Protein AF-A0A2N2MWB4-F1 (afdb_monomer_lite)

Secondary structure (DSSP, 8-state):
---TTEEEEEEEEEEPGGGB-TTSPSEESSTTSSEEEEEETTEEEEEEEGGG--TTS-HHHHHHHHHHHHHHTTSB-----TTHHHHHHHTHHHHEEEEEEEEEEEEE-GGGEEE-THHHHSSS-TTT-SEEEETTEEEEGGGTT-TTS-EEEEEEHHHHHHHHTSS-HHHHHT-S--EEEEEEEEGGG-TT-SGGGG-S-HHHHHHHHHHHHHHHIIIIITTTEEE---TT-HHHHHHHHHHHHH-TTHHHHHHHHHHHHHHHHHHHHHHHHHHHHHHHHHHHTSPP---

Structure (mmCIF, N/CA/C/O backbone):
data_AF-A0A2N2MWB4-F1
#
_entry.id   AF-A0A2N2MWB4-F1
#
loop_
_atom_site.group_PDB
_atom_site.id
_atom_site.type_symbol
_atom_site.label_atom_id
_atom_site.label_alt_id
_atom_site.label_comp_id
_atom_site.label_asym_id
_atom_site.label_entity_id
_atom_site.label_seq_id
_atom_site.pdbx_PDB_ins_code
_atom_site.Cartn_x
_atom_site.Cartn_y
_atom_site.Cartn_z
_atom_site.occupancy
_atom_site.B_iso_or_equiv
_atom_site.auth_seq_id
_atom_site.auth_comp_id
_atom_site.auth_asym_id
_atom_site.auth_atom_id
_atom_site.pdbx_PDB_model_num
ATOM 1 N N . MET A 1 1 ? -8.998 -17.003 -1.127 1.00 35.84 1 MET A N 1
ATOM 2 C CA . MET A 1 1 ? -10.198 -16.190 -1.413 1.00 35.84 1 MET A CA 1
ATOM 3 C C . MET A 1 1 ? -9.863 -14.784 -0.939 1.00 35.84 1 MET A C 1
ATOM 5 O O . MET A 1 1 ? -9.749 -14.590 0.261 1.00 35.84 1 MET A O 1
ATOM 9 N N . ILE A 1 2 ? -9.535 -13.867 -1.850 1.00 44.59 2 ILE A N 1
ATOM 10 C CA . ILE A 1 2 ? -9.167 -12.492 -1.484 1.00 44.59 2 ILE A CA 1
ATOM 11 C C . ILE A 1 2 ? -10.456 -11.733 -1.186 1.00 44.59 2 ILE A C 1
ATOM 13 O O . ILE A 1 2 ? -11.339 -11.641 -2.039 1.00 44.5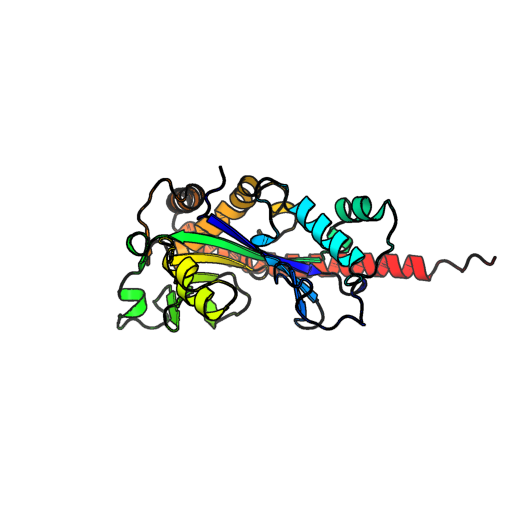9 2 ILE A O 1
ATOM 17 N N . SER A 1 3 ? -10.575 -11.244 0.043 1.00 54.19 3 SER A N 1
ATOM 18 C CA . SER A 1 3 ? -11.668 -10.373 0.462 1.00 54.19 3 SER A CA 1
ATOM 19 C C . SER A 1 3 ? -11.592 -9.064 -0.332 1.00 54.19 3 SER A C 1
ATOM 21 O O . SER A 1 3 ? -10.539 -8.440 -0.400 1.00 54.19 3 SER A O 1
ATOM 23 N N . LYS A 1 4 ? -12.710 -8.617 -0.923 1.00 73.88 4 LYS A N 1
ATOM 24 C CA . LYS A 1 4 ? -12.822 -7.307 -1.607 1.00 73.88 4 LYS A CA 1
ATOM 25 C C . LYS A 1 4 ? -12.607 -6.121 -0.644 1.00 73.88 4 LYS A C 1
ATOM 27 O O . LYS A 1 4 ? -12.605 -4.971 -1.075 1.00 73.88 4 LYS A O 1
ATOM 32 N N . TYR A 1 5 ? -12.465 -6.407 0.647 1.00 88.94 5 TYR A N 1
ATOM 33 C CA . TYR A 1 5 ? -12.519 -5.453 1.743 1.00 88.94 5 TYR A CA 1
ATOM 34 C C . TYR A 1 5 ? -11.183 -5.316 2.480 1.00 88.94 5 TYR A C 1
ATOM 36 O O . TYR A 1 5 ? -11.085 -4.539 3.422 1.00 88.94 5 TYR A O 1
ATOM 44 N N . GLU A 1 6 ? -10.140 -6.040 2.078 1.00 92.62 6 GLU A N 1
ATOM 45 C CA . GLU A 1 6 ? -8.786 -5.845 2.598 1.00 92.62 6 GLU A CA 1
ATOM 46 C C . GLU A 1 6 ? -7.732 -6.134 1.529 1.00 92.62 6 GLU A C 1
ATOM 48 O O . GLU A 1 6 ? -7.926 -6.976 0.653 1.00 92.62 6 GLU A O 1
ATOM 53 N N . GLY A 1 7 ? -6.612 -5.413 1.569 1.00 94.69 7 GLY A N 1
ATOM 54 C CA . GLY A 1 7 ? -5.604 -5.536 0.520 1.00 94.69 7 GLY A CA 1
ATOM 55 C C . GLY A 1 7 ? -4.457 -4.543 0.623 1.00 94.69 7 GLY A C 1
ATOM 56 O O . GLY A 1 7 ? -4.248 -3.909 1.660 1.00 94.69 7 GLY A O 1
ATOM 57 N N . ILE A 1 8 ? -3.722 -4.410 -0.481 1.00 95.38 8 ILE A N 1
ATOM 58 C CA . ILE A 1 8 ? -2.713 -3.369 -0.696 1.00 95.38 8 ILE A CA 1
ATOM 59 C C . ILE A 1 8 ? -3.309 -2.310 -1.630 1.00 95.38 8 ILE A C 1
ATOM 61 O O . ILE A 1 8 ? -3.634 -2.606 -2.778 1.00 95.38 8 ILE A O 1
ATOM 65 N N . ASP A 1 9 ? -3.466 -1.082 -1.136 1.00 93.44 9 ASP A N 1
ATOM 66 C CA . ASP A 1 9 ? -4.010 0.045 -1.908 1.00 93.44 9 ASP A CA 1
ATOM 67 C C . ASP A 1 9 ? -2.960 0.609 -2.868 1.00 93.44 9 ASP A C 1
ATOM 69 O O . ASP A 1 9 ? -3.280 1.051 -3.973 1.00 93.44 9 ASP A O 1
ATOM 73 N N . LYS A 1 10 ? -1.693 0.595 -2.433 1.00 94.88 10 LYS A N 1
ATOM 74 C CA . LYS A 1 10 ? -0.583 1.191 -3.169 1.00 94.88 10 LYS A CA 1
ATOM 75 C C . LYS A 1 10 ? 0.769 0.620 -2.767 1.00 94.88 10 LYS A C 1
ATOM 77 O O . LYS A 1 10 ? 1.054 0.454 -1.579 1.00 94.88 10 LYS A O 1
ATOM 82 N N . ILE A 1 11 ? 1.629 0.443 -3.763 1.00 96.12 11 ILE A N 1
ATOM 83 C CA . ILE A 1 11 ? 3.065 0.202 -3.619 1.00 96.12 11 ILE A CA 1
ATOM 84 C C . ILE A 1 11 ? 3.794 1.377 -4.276 1.00 96.12 11 ILE A C 1
ATOM 86 O O . ILE A 1 11 ? 3.574 1.658 -5.450 1.00 96.12 11 ILE A O 1
ATOM 90 N N . SER A 1 12 ? 4.639 2.082 -3.527 1.00 95.12 12 SER A N 1
ATOM 91 C CA . SER A 1 12 ? 5.471 3.174 -4.039 1.00 95.12 12 SER A CA 1
ATOM 92 C C . SER A 1 12 ? 6.932 2.756 -4.033 1.00 95.12 12 SER A C 1
ATOM 94 O O . SER A 1 12 ? 7.487 2.434 -2.977 1.00 95.12 12 SER A O 1
ATOM 96 N N . ILE A 1 13 ? 7.565 2.800 -5.198 1.00 94.62 13 ILE A N 1
ATOM 97 C CA . ILE A 1 13 ? 8.971 2.445 -5.397 1.00 94.62 13 ILE A CA 1
ATOM 98 C C . ILE A 1 13 ? 9.776 3.665 -5.838 1.00 94.62 13 ILE A C 1
ATOM 100 O O . ILE A 1 13 ? 9.301 4.493 -6.615 1.00 94.62 13 ILE A O 1
ATOM 104 N N . ALA A 1 14 ? 11.000 3.788 -5.333 1.00 92.44 14 ALA A N 1
ATOM 105 C CA . ALA A 1 14 ? 11.975 4.746 -5.836 1.00 92.44 14 ALA A CA 1
ATOM 106 C C . ALA A 1 14 ? 12.716 4.131 -7.023 1.00 92.44 14 ALA A C 1
ATOM 108 O O . ALA A 1 14 ? 13.244 3.025 -6.912 1.00 92.44 14 ALA A O 1
ATOM 109 N N . ILE A 1 15 ? 12.753 4.844 -8.145 1.00 93.06 15 ILE A N 1
ATOM 110 C CA . ILE A 1 15 ? 13.376 4.358 -9.377 1.00 93.06 15 ILE A CA 1
ATOM 111 C C . ILE A 1 15 ? 14.730 5.020 -9.574 1.00 93.06 15 ILE A C 1
ATOM 113 O O . ILE A 1 15 ? 14.919 6.190 -9.234 1.00 93.06 15 ILE A O 1
ATOM 117 N N . ASN A 1 16 ? 15.673 4.265 -10.130 1.00 91.62 16 ASN A N 1
ATOM 118 C CA . ASN A 1 16 ? 16.987 4.770 -10.473 1.00 91.62 16 ASN A CA 1
ATOM 119 C C . ASN A 1 16 ? 16.871 5.852 -11.572 1.00 91.62 16 ASN A C 1
ATOM 121 O O . ASN A 1 16 ? 16.430 5.554 -12.689 1.00 91.62 16 ASN A O 1
ATOM 125 N N . PRO A 1 17 ? 17.256 7.112 -11.284 1.00 89.50 17 PRO A N 1
ATOM 126 C CA . PRO A 1 17 ? 17.076 8.224 -12.212 1.00 89.50 17 PRO A CA 1
ATOM 127 C C . PRO A 1 17 ? 17.906 8.092 -13.493 1.00 89.50 17 PRO A C 1
ATOM 129 O O . PRO A 1 17 ? 17.554 8.723 -14.485 1.00 89.50 17 PRO A O 1
ATOM 132 N N . MET A 1 18 ? 18.964 7.269 -13.512 1.00 89.88 18 MET A N 1
ATOM 133 C CA . MET A 1 18 ? 19.798 7.068 -14.706 1.00 89.88 18 MET A CA 1
ATOM 134 C C . MET A 1 18 ? 19.019 6.484 -15.883 1.00 89.88 18 MET A C 1
ATOM 136 O O . MET A 1 18 ? 19.315 6.789 -17.035 1.00 89.88 18 MET A O 1
ATOM 140 N N . PHE A 1 19 ? 18.009 5.663 -15.595 1.00 90.56 19 PHE A N 1
ATOM 141 C CA . PHE A 1 19 ? 17.158 5.084 -16.625 1.00 90.56 19 PHE A CA 1
ATOM 142 C C . PHE A 1 19 ? 15.989 5.993 -16.977 1.00 90.56 19 PHE A C 1
ATOM 144 O O . PHE A 1 19 ? 15.194 5.629 -17.826 1.00 90.56 19 PHE A O 1
ATOM 151 N N . LEU A 1 20 ? 15.808 7.154 -16.353 1.00 89.25 20 LEU A N 1
ATOM 152 C CA . LEU A 1 20 ? 14.637 7.972 -16.633 1.00 89.25 20 LEU A CA 1
ATOM 153 C C . LEU A 1 20 ? 14.795 8.721 -17.958 1.00 89.25 20 LEU A C 1
ATOM 155 O O . LEU A 1 20 ? 15.818 9.350 -18.214 1.00 89.25 20 LEU A O 1
ATOM 159 N N . ASN A 1 21 ? 13.756 8.708 -18.791 1.00 86.44 21 ASN A N 1
ATOM 160 C CA . ASN A 1 21 ? 13.749 9.512 -20.005 1.00 86.44 21 ASN A CA 1
ATOM 161 C C . ASN A 1 21 ? 13.604 11.012 -19.668 1.00 86.44 21 ASN A C 1
ATOM 163 O O . ASN A 1 21 ? 12.535 11.414 -19.198 1.00 86.44 21 ASN A O 1
ATOM 167 N N . PRO A 1 22 ? 14.609 11.866 -19.954 1.00 78.31 22 PRO A N 1
ATOM 168 C CA . PRO A 1 22 ? 14.568 13.287 -19.595 1.00 78.31 22 PRO A CA 1
ATOM 169 C C . PRO A 1 22 ? 13.519 14.077 -20.390 1.00 78.31 22 PRO A C 1
ATOM 171 O O . PRO A 1 22 ? 13.123 15.166 -19.984 1.00 78.31 22 PRO A O 1
ATOM 174 N N . PHE A 1 23 ? 13.040 13.529 -21.510 1.00 76.00 23 PHE A N 1
ATOM 175 C CA . PHE A 1 23 ? 12.032 14.156 -22.363 1.00 76.00 23 PHE A CA 1
ATOM 176 C C . PHE A 1 23 ? 10.592 13.798 -21.964 1.00 76.00 23 PHE A C 1
ATOM 178 O O . PHE A 1 23 ? 9.643 14.251 -22.605 1.00 76.00 23 PHE A O 1
ATOM 185 N N . ARG A 1 24 ? 10.395 12.983 -20.919 1.00 69.19 24 ARG A N 1
ATOM 186 C CA . ARG A 1 24 ? 9.066 12.650 -20.389 1.00 69.19 24 ARG A CA 1
ATOM 187 C C . ARG A 1 24 ? 8.691 13.620 -19.259 1.00 69.19 24 ARG A C 1
ATOM 189 O O . ARG A 1 24 ? 9.370 13.631 -18.233 1.00 69.19 24 ARG A O 1
ATOM 196 N N . PRO A 1 25 ? 7.602 14.402 -19.387 1.00 57.44 25 PRO A N 1
ATOM 197 C CA . PRO A 1 25 ? 7.146 15.256 -18.297 1.00 57.44 25 PRO A CA 1
ATOM 198 C C . PRO A 1 25 ? 6.611 14.423 -17.124 1.00 57.44 25 PRO A C 1
ATOM 200 O O . PRO A 1 25 ? 6.055 13.337 -17.309 1.00 57.44 25 PRO A O 1
ATOM 203 N N . ALA A 1 26 ? 6.746 14.967 -15.913 1.00 60.34 26 ALA A N 1
ATOM 204 C CA . ALA A 1 26 ? 6.102 14.446 -14.713 1.00 60.34 26 ALA A CA 1
ATOM 205 C C . ALA A 1 26 ? 4.581 14.340 -14.890 1.00 60.34 26 ALA A C 1
ATOM 207 O O . ALA A 1 26 ? 3.957 15.262 -15.418 1.00 60.34 26 ALA A O 1
ATOM 208 N N . GLY A 1 27 ? 3.974 13.242 -14.426 1.00 63.91 27 GLY A N 1
ATOM 209 C CA . GLY A 1 27 ? 2.524 13.076 -14.477 1.00 63.91 27 GLY A CA 1
ATOM 210 C C . GLY A 1 27 ? 2.038 11.633 -14.583 1.00 63.91 27 GLY A C 1
ATOM 211 O O . GLY A 1 27 ? 2.760 10.669 -14.326 1.00 63.91 27 GLY A O 1
ATOM 212 N N . LEU A 1 28 ? 0.761 11.505 -14.949 1.00 60.62 28 LEU A N 1
ATOM 213 C CA . LEU A 1 28 ? 0.092 10.226 -15.180 1.00 60.62 28 LEU A CA 1
ATOM 214 C C . LEU A 1 28 ? 0.806 9.469 -16.304 1.00 60.62 28 LEU A C 1
ATOM 216 O O . LEU A 1 28 ? 0.883 9.959 -17.432 1.00 60.62 28 LEU A O 1
ATOM 220 N N . ILE A 1 29 ? 1.336 8.287 -15.989 1.00 70.50 29 ILE A N 1
ATOM 221 C CA . ILE A 1 29 ? 2.018 7.450 -16.980 1.00 70.50 29 ILE A CA 1
ATOM 222 C C . ILE A 1 29 ? 0.986 6.661 -17.783 1.00 70.50 29 ILE A C 1
ATOM 224 O O . ILE A 1 29 ? 1.136 6.500 -18.997 1.00 70.50 29 ILE A O 1
ATOM 228 N N . ASP A 1 30 ? -0.064 6.191 -17.105 1.00 72.81 30 ASP A N 1
ATOM 229 C CA . ASP A 1 30 ? -1.190 5.494 -17.702 1.00 72.81 30 ASP A CA 1
ATOM 230 C C . ASP A 1 30 ? -2.473 6.356 -17.692 1.00 72.81 30 ASP A C 1
ATOM 232 O O . ASP A 1 30 ? -2.736 7.116 -16.756 1.00 72.81 30 ASP A O 1
ATOM 236 N N . PRO A 1 31 ? -3.328 6.235 -18.723 1.00 65.00 31 PRO A N 1
ATOM 237 C CA . PRO A 1 31 ? -4.598 6.961 -18.776 1.00 65.00 31 PRO A CA 1
ATOM 238 C C . PRO A 1 31 ? -5.581 6.502 -17.687 1.00 65.00 31 PRO A C 1
ATOM 240 O O . PRO A 1 31 ? -6.497 7.241 -17.330 1.00 65.00 31 PRO A O 1
ATOM 243 N N . THR A 1 32 ? -5.384 5.298 -17.139 1.00 71.69 32 THR A N 1
ATOM 244 C CA . THR A 1 32 ? -6.214 4.729 -16.072 1.00 71.69 32 THR A CA 1
ATOM 245 C C . THR A 1 32 ? -5.802 5.155 -14.662 1.00 71.69 32 THR A C 1
ATOM 247 O O . THR A 1 32 ? -6.506 4.811 -13.715 1.00 71.69 32 THR A O 1
ATOM 250 N N . LYS A 1 33 ? -4.730 5.951 -14.513 1.00 76.00 33 LYS A N 1
ATOM 251 C CA . LYS A 1 33 ? -4.181 6.431 -13.232 1.00 76.00 33 LYS A CA 1
ATOM 252 C C . LYS A 1 33 ? -3.786 5.316 -12.256 1.00 76.00 33 LYS A C 1
ATOM 254 O O . LYS A 1 33 ? -3.742 5.553 -11.052 1.00 76.00 33 LYS A O 1
ATOM 259 N N . LYS A 1 34 ? -3.519 4.110 -12.754 1.00 86.56 34 LYS A N 1
ATOM 260 C CA . LYS A 1 34 ? -3.098 2.966 -11.942 1.00 86.56 34 LYS A CA 1
ATOM 261 C C . LYS A 1 34 ? -1.597 2.973 -11.684 1.00 86.56 34 LYS A C 1
ATOM 263 O O . LYS A 1 34 ? -1.156 2.375 -10.708 1.00 86.56 34 LYS A O 1
ATOM 268 N N . ILE A 1 35 ? -0.825 3.645 -12.540 1.00 89.88 35 ILE A N 1
ATOM 269 C CA . ILE A 1 35 ? 0.622 3.796 -12.400 1.00 89.88 35 ILE A CA 1
ATOM 270 C C . ILE A 1 35 ? 0.972 5.269 -12.598 1.00 89.88 35 ILE A C 1
ATOM 272 O O . ILE A 1 35 ? 0.793 5.843 -13.677 1.00 89.88 35 ILE A O 1
ATOM 276 N N . THR A 1 36 ? 1.482 5.903 -11.546 1.00 89.38 36 THR A N 1
ATOM 277 C CA . THR A 1 36 ? 1.747 7.346 -11.545 1.00 89.38 36 THR A CA 1
ATOM 278 C C . THR A 1 36 ? 3.205 7.647 -11.225 1.00 89.38 36 THR A C 1
ATOM 280 O O . THR A 1 36 ? 3.784 7.051 -10.321 1.00 89.38 36 THR A O 1
ATOM 283 N N . LEU A 1 37 ? 3.812 8.559 -11.994 1.00 88.56 37 LEU A N 1
ATOM 284 C CA . LEU A 1 37 ? 5.190 9.005 -11.798 1.00 88.56 37 LEU A CA 1
ATOM 285 C C . LEU A 1 37 ? 5.187 10.321 -11.036 1.00 88.56 37 LEU A C 1
ATOM 287 O O . LEU A 1 37 ? 4.582 11.304 -11.469 1.00 88.56 37 LEU A O 1
ATOM 291 N N . HIS A 1 38 ? 5.935 10.355 -9.943 1.00 86.44 38 HIS A N 1
ATOM 292 C CA . HIS A 1 38 ? 6.118 11.541 -9.123 1.00 86.44 38 HIS A CA 1
ATOM 293 C C . HIS A 1 38 ? 7.591 11.911 -9.047 1.00 86.44 38 HIS A C 1
ATOM 295 O O . HIS A 1 38 ? 8.460 11.049 -8.933 1.00 86.44 38 HIS A O 1
ATOM 301 N N . PHE A 1 39 ? 7.859 13.211 -9.038 1.00 78.12 39 PHE A N 1
ATOM 302 C CA . PHE A 1 39 ? 9.196 13.759 -8.856 1.00 78.12 39 PHE A CA 1
ATOM 303 C C . PHE A 1 39 ? 9.236 14.483 -7.513 1.00 78.12 39 PHE A C 1
ATOM 305 O O . PHE A 1 39 ? 8.637 15.546 -7.349 1.00 78.12 39 PHE A O 1
ATOM 312 N N . PHE A 1 40 ? 9.913 13.887 -6.531 1.00 66.56 40 PHE A N 1
ATOM 313 C CA . PHE A 1 40 ? 10.137 14.492 -5.219 1.00 66.56 40 PHE A CA 1
ATOM 314 C C . PHE A 1 40 ? 11.635 14.738 -5.033 1.00 66.56 40 PHE A C 1
ATOM 316 O O . PHE A 1 40 ? 12.358 13.899 -4.502 1.00 66.56 40 PHE A O 1
ATOM 323 N N . GLY A 1 41 ? 12.108 15.900 -5.483 1.00 71.38 41 GLY A N 1
ATOM 324 C CA . GLY A 1 41 ? 13.542 16.172 -5.565 1.00 71.38 41 GLY A CA 1
ATOM 325 C C . GLY A 1 41 ? 14.178 15.411 -6.730 1.00 71.38 41 GLY A C 1
ATOM 326 O O . GLY A 1 41 ? 13.635 15.411 -7.830 1.00 71.38 41 GLY A O 1
ATOM 327 N N . TRP A 1 42 ? 15.328 14.783 -6.488 1.00 72.75 42 TRP A N 1
ATOM 328 C CA . TRP A 1 42 ? 16.160 14.139 -7.514 1.00 72.75 42 TRP A CA 1
ATOM 329 C C . TRP A 1 42 ? 15.854 12.651 -7.731 1.00 72.75 42 TRP A C 1
ATOM 331 O O . TRP A 1 42 ? 16.273 12.089 -8.738 1.00 72.75 42 TRP A O 1
ATOM 341 N N . ILE A 1 43 ? 15.109 12.016 -6.820 1.00 84.06 43 ILE A N 1
ATOM 342 C CA . ILE A 1 43 ? 14.751 10.598 -6.923 1.00 84.06 43 ILE A CA 1
ATOM 343 C C . ILE A 1 43 ? 13.299 10.488 -7.419 1.00 84.06 43 ILE A C 1
ATOM 345 O O . ILE A 1 43 ? 12.379 10.883 -6.690 1.00 84.06 43 ILE A O 1
ATOM 349 N N . PRO A 1 44 ? 13.066 9.979 -8.643 1.00 89.62 44 PRO A N 1
ATOM 350 C CA . PRO A 1 44 ? 11.724 9.735 -9.151 1.00 89.62 44 PRO A CA 1
ATOM 351 C C . PRO A 1 44 ? 11.090 8.547 -8.424 1.00 89.62 44 PRO A C 1
ATOM 353 O O . PRO A 1 44 ? 11.761 7.584 -8.048 1.00 89.62 44 PRO A O 1
ATOM 356 N N . THR A 1 45 ? 9.777 8.602 -8.230 1.00 91.62 45 THR A N 1
ATOM 357 C CA . THR A 1 45 ? 9.033 7.537 -7.553 1.00 91.62 45 THR A CA 1
ATOM 358 C C . THR A 1 45 ? 7.819 7.141 -8.359 1.00 91.62 45 THR A C 1
ATOM 360 O O . THR A 1 45 ? 7.115 8.014 -8.870 1.00 91.62 45 THR A O 1
ATOM 363 N N . ILE A 1 46 ? 7.551 5.843 -8.427 1.00 93.25 46 ILE A N 1
ATOM 364 C CA . ILE A 1 46 ? 6.372 5.302 -9.088 1.00 93.25 46 ILE A CA 1
ATOM 365 C C . ILE A 1 46 ? 5.428 4.733 -8.051 1.00 93.25 46 ILE A C 1
ATOM 367 O O . ILE A 1 46 ? 5.819 3.894 -7.244 1.00 93.25 46 ILE A O 1
ATOM 371 N N . ASP A 1 47 ? 4.185 5.190 -8.117 1.00 94.12 47 ASP A N 1
ATOM 372 C CA . ASP A 1 47 ? 3.080 4.676 -7.326 1.00 94.12 47 ASP A CA 1
ATOM 373 C C . ASP A 1 47 ? 2.264 3.718 -8.197 1.00 94.12 47 ASP A C 1
ATOM 375 O O . ASP A 1 47 ? 1.761 4.099 -9.257 1.00 94.12 47 ASP A O 1
ATOM 379 N N . ILE A 1 48 ? 2.142 2.477 -7.734 1.00 94.62 48 ILE A N 1
ATOM 380 C CA . ILE A 1 48 ? 1.380 1.394 -8.354 1.00 94.62 48 ILE A CA 1
ATOM 381 C C . ILE A 1 48 ? 0.164 1.144 -7.467 1.00 94.62 48 ILE A C 1
ATOM 383 O O . ILE A 1 48 ? 0.306 0.746 -6.310 1.00 94.62 48 ILE A O 1
ATOM 387 N N . HIS A 1 49 ? -1.023 1.428 -7.991 1.00 92.50 49 HIS A N 1
ATOM 388 C CA . HIS A 1 49 ? -2.284 1.348 -7.258 1.00 92.50 49 HIS A CA 1
ATOM 389 C C . HIS A 1 49 ? -2.916 -0.046 -7.348 1.00 92.50 49 HIS A C 1
ATOM 391 O O . HIS A 1 49 ? -2.623 -0.811 -8.268 1.00 92.50 49 HIS A O 1
ATOM 397 N N . ALA A 1 50 ? -3.814 -0.360 -6.411 1.00 90.12 50 ALA A N 1
ATOM 398 C CA . ALA A 1 50 ? -4.496 -1.650 -6.294 1.00 90.12 50 ALA A CA 1
ATOM 399 C C . ALA A 1 50 ? -5.071 -2.179 -7.616 1.00 90.12 50 ALA A C 1
ATOM 401 O O . ALA A 1 50 ? -5.028 -3.376 -7.871 1.00 90.12 50 ALA A O 1
ATOM 402 N N . GLU A 1 51 ? -5.586 -1.308 -8.486 1.00 87.56 51 GLU A N 1
ATOM 403 C CA . GLU A 1 51 ? -6.185 -1.700 -9.765 1.00 87.56 51 GLU A CA 1
ATOM 404 C C . GLU A 1 51 ? -5.182 -2.224 -10.811 1.00 87.56 51 GLU A C 1
ATOM 406 O O . GLU A 1 51 ? -5.613 -2.691 -11.874 1.00 87.56 51 GLU A O 1
ATOM 411 N N . ALA A 1 52 ? -3.877 -2.089 -10.562 1.00 89.25 52 ALA A N 1
ATOM 412 C CA . ALA A 1 52 ? -2.799 -2.677 -11.359 1.00 89.25 52 ALA A CA 1
ATOM 413 C C . ALA A 1 52 ? -2.229 -3.968 -10.745 1.00 89.25 52 ALA A C 1
ATOM 415 O O . ALA A 1 52 ? -1.315 -4.540 -11.328 1.00 89.25 52 ALA A O 1
ATOM 416 N N . LEU A 1 53 ? -2.740 -4.413 -9.594 1.00 91.81 53 LEU A N 1
ATOM 417 C CA . LEU A 1 53 ? -2.177 -5.518 -8.826 1.00 91.81 53 LEU A CA 1
ATOM 418 C C . LEU A 1 53 ? -3.104 -6.744 -8.835 1.00 91.81 53 LEU A C 1
ATOM 420 O O . LEU A 1 53 ? -4.306 -6.627 -8.595 1.00 91.81 53 LEU A O 1
ATOM 424 N N . ASP A 1 54 ? -2.530 -7.928 -9.035 1.00 93.31 54 ASP A N 1
ATOM 425 C CA . ASP A 1 54 ? -3.145 -9.227 -8.761 1.00 93.31 54 ASP A CA 1
ATOM 426 C C . ASP A 1 54 ? -2.579 -9.799 -7.458 1.00 93.31 54 ASP A C 1
ATOM 428 O O . ASP A 1 54 ? -1.399 -10.119 -7.335 1.00 93.31 54 ASP A O 1
ATOM 432 N N . TYR A 1 55 ? -3.436 -9.948 -6.455 1.00 93.31 55 TYR A N 1
ATOM 433 C CA . TYR A 1 55 ? -3.028 -10.377 -5.119 1.00 93.31 55 TYR A CA 1
ATOM 434 C C . TYR A 1 55 ? -2.693 -11.873 -5.022 1.00 93.31 55 TYR A C 1
ATOM 436 O O . TYR A 1 55 ? -2.197 -12.302 -3.979 1.00 93.31 55 TYR A O 1
ATOM 444 N N . ASN A 1 56 ? -2.960 -12.667 -6.065 1.00 94.50 56 ASN A N 1
ATOM 445 C CA . ASN A 1 56 ? -2.558 -14.077 -6.129 1.00 94.50 56 ASN A CA 1
ATOM 446 C C . ASN A 1 56 ? -1.182 -14.272 -6.770 1.00 94.50 56 ASN A C 1
ATOM 448 O O . ASN A 1 56 ? -0.616 -15.360 -6.672 1.00 94.50 56 ASN A O 1
ATOM 452 N N . VAL A 1 57 ? -0.665 -13.243 -7.438 1.00 95.06 57 VAL A N 1
ATOM 453 C CA . VAL A 1 57 ? 0.620 -13.281 -8.131 1.00 95.06 57 VAL A CA 1
ATOM 454 C C . VAL A 1 57 ? 1.692 -12.694 -7.222 1.00 95.06 57 VAL A C 1
ATOM 456 O O . VAL A 1 57 ? 1.429 -11.821 -6.395 1.00 95.06 57 VAL A O 1
ATOM 459 N N . ASP A 1 58 ? 2.917 -13.180 -7.379 1.00 95.81 58 ASP A N 1
ATOM 460 C CA . ASP A 1 58 ? 4.082 -12.638 -6.695 1.00 95.81 58 ASP A CA 1
ATOM 461 C C . ASP A 1 58 ? 4.249 -11.134 -7.004 1.00 95.81 58 ASP A C 1
ATOM 463 O O . ASP A 1 58 ? 4.266 -10.718 -8.167 1.00 95.81 58 ASP A O 1
ATOM 467 N N . PHE A 1 59 ? 4.335 -10.291 -5.971 1.00 95.75 59 PHE A N 1
ATOM 468 C CA . PHE A 1 59 ? 4.454 -8.844 -6.173 1.00 95.75 59 PHE A CA 1
ATOM 469 C C . PHE A 1 59 ? 5.811 -8.429 -6.743 1.00 95.75 59 PHE A C 1
ATOM 471 O O . PHE A 1 59 ? 5.865 -7.459 -7.492 1.00 95.75 59 PHE A O 1
ATOM 478 N N . HIS A 1 60 ? 6.897 -9.147 -6.453 1.00 94.06 60 HIS A N 1
ATOM 479 C CA . HIS A 1 60 ? 8.200 -8.883 -7.067 1.00 94.06 60 HIS A CA 1
ATOM 480 C C . HIS A 1 60 ? 8.144 -9.112 -8.585 1.00 94.06 60 HIS A C 1
ATOM 482 O O . HIS A 1 60 ? 8.631 -8.282 -9.356 1.00 94.06 60 HIS A O 1
ATOM 488 N N . TYR A 1 61 ? 7.474 -10.179 -9.028 1.00 95.25 61 TYR A N 1
ATOM 489 C CA . TYR A 1 61 ? 7.189 -10.406 -10.444 1.00 95.25 61 TYR A CA 1
ATOM 490 C C . TYR A 1 61 ? 6.366 -9.258 -11.045 1.00 95.25 61 TYR A C 1
ATOM 492 O O . TYR A 1 61 ? 6.788 -8.660 -12.033 1.00 95.25 61 TYR A O 1
ATOM 500 N N . GLN A 1 62 ? 5.262 -8.863 -10.410 1.00 95.50 62 GLN A N 1
ATOM 501 C CA . GLN A 1 62 ? 4.426 -7.759 -10.904 1.00 95.50 62 GLN A CA 1
ATOM 502 C C . GLN A 1 62 ? 5.181 -6.425 -10.982 1.00 95.50 62 GLN A C 1
ATOM 504 O O . GLN A 1 62 ? 5.003 -5.661 -11.930 1.00 95.50 62 GLN A O 1
ATOM 509 N N . LEU A 1 63 ? 6.073 -6.138 -10.027 1.00 96.19 63 LEU A N 1
ATOM 510 C CA . LEU A 1 63 ? 6.947 -4.968 -10.109 1.00 96.19 63 LEU A CA 1
ATOM 511 C C . LEU A 1 63 ? 7.884 -5.047 -11.318 1.00 96.19 63 LEU A C 1
ATOM 513 O O . LEU A 1 63 ? 8.038 -4.052 -12.025 1.00 96.19 63 LEU A O 1
ATOM 517 N N . SER A 1 64 ? 8.466 -6.216 -11.596 1.00 95.88 64 SER A N 1
ATOM 518 C CA . SER A 1 64 ? 9.300 -6.410 -12.789 1.00 95.88 64 SER A CA 1
ATOM 519 C C . SER A 1 64 ? 8.518 -6.231 -14.098 1.00 95.88 64 SER A C 1
ATOM 521 O O . SER A 1 64 ? 9.033 -5.643 -15.054 1.00 95.88 64 SER A O 1
ATOM 523 N N . GLU A 1 65 ? 7.243 -6.633 -14.134 1.00 95.31 65 GLU A N 1
ATOM 524 C CA . GLU A 1 65 ? 6.354 -6.368 -15.269 1.00 95.31 65 GLU A CA 1
ATOM 525 C C . GLU A 1 65 ? 6.063 -4.874 -15.430 1.00 95.31 65 GLU A C 1
ATOM 527 O O . GLU A 1 65 ? 6.108 -4.357 -16.547 1.00 95.31 65 GLU A O 1
ATOM 532 N N . VAL A 1 66 ? 5.836 -4.151 -14.327 1.00 95.12 66 VAL A N 1
ATOM 533 C CA . VAL A 1 66 ? 5.664 -2.693 -14.357 1.00 95.12 66 VAL A CA 1
ATOM 534 C C . VAL A 1 66 ? 6.916 -2.009 -14.903 1.00 95.12 66 VAL A C 1
ATOM 536 O O . VAL A 1 66 ? 6.798 -1.165 -15.790 1.00 95.12 66 VAL A O 1
ATOM 539 N N . ILE A 1 67 ? 8.116 -2.380 -14.445 1.00 96.25 67 ILE A N 1
ATOM 540 C CA . ILE A 1 67 ? 9.373 -1.828 -14.979 1.00 96.25 67 ILE A CA 1
ATOM 541 C C . ILE A 1 67 ? 9.514 -2.124 -16.477 1.00 96.25 67 ILE A C 1
ATOM 543 O O . ILE A 1 67 ? 9.794 -1.212 -17.258 1.00 96.25 67 ILE A O 1
ATOM 547 N N . SER A 1 68 ? 9.241 -3.359 -16.898 1.00 95.44 68 SER A N 1
ATOM 548 C CA . SER A 1 68 ? 9.274 -3.747 -18.314 1.00 95.44 68 SER A CA 1
ATOM 549 C C . SER A 1 68 ? 8.288 -2.922 -19.149 1.00 95.44 68 SER A C 1
ATOM 551 O O . SER A 1 68 ? 8.637 -2.391 -20.202 1.00 95.44 68 SER A O 1
ATOM 553 N N . TRP A 1 69 ? 7.071 -2.714 -18.645 1.00 93.06 69 TRP A N 1
ATOM 554 C CA . TRP A 1 69 ? 6.068 -1.870 -19.289 1.00 93.06 69 TRP A CA 1
ATOM 555 C C . TRP A 1 69 ? 6.519 -0.407 -19.408 1.00 93.06 69 TRP A C 1
ATOM 557 O O . TRP A 1 69 ? 6.296 0.234 -20.437 1.00 93.06 69 TRP A O 1
ATOM 567 N N . LEU A 1 70 ? 7.194 0.136 -18.394 1.00 92.81 70 LEU A N 1
ATOM 568 C CA . LEU A 1 70 ? 7.731 1.499 -18.432 1.00 92.81 70 LEU A CA 1
ATOM 569 C C . LEU A 1 70 ? 8.844 1.661 -19.471 1.00 92.81 70 LEU A C 1
ATOM 571 O O . LEU A 1 70 ? 8.902 2.704 -20.132 1.00 92.81 70 LEU A O 1
ATOM 575 N N . ILE A 1 71 ? 9.689 0.640 -19.642 1.00 94.31 71 ILE A N 1
ATOM 576 C CA . ILE A 1 71 ? 10.685 0.578 -20.719 1.00 94.31 71 ILE A CA 1
ATOM 577 C C . ILE A 1 71 ? 9.971 0.599 -22.074 1.00 94.31 71 ILE A C 1
ATOM 579 O O . ILE A 1 71 ? 10.251 1.453 -22.918 1.00 94.31 71 ILE A O 1
ATOM 583 N N . GLU A 1 72 ? 8.961 -0.253 -22.263 1.00 91.69 72 GLU A N 1
ATOM 584 C CA . GLU A 1 72 ? 8.174 -0.295 -23.500 1.00 91.69 72 GLU A CA 1
ATOM 585 C C . GLU A 1 72 ? 7.524 1.053 -23.832 1.00 91.69 72 GLU A C 1
ATOM 587 O O . GLU A 1 72 ? 7.517 1.490 -24.989 1.00 91.69 72 GLU A O 1
ATOM 592 N N . LYS A 1 73 ? 7.060 1.784 -22.814 1.00 89.25 73 LYS A N 1
ATOM 593 C CA . LYS A 1 73 ? 6.483 3.127 -22.954 1.00 89.25 73 LYS A CA 1
ATOM 594 C C . LYS A 1 73 ? 7.512 4.255 -23.094 1.00 89.25 73 LYS A C 1
ATOM 596 O O . LYS A 1 73 ? 7.099 5.419 -23.139 1.00 89.25 73 LYS A O 1
ATOM 601 N N . ASN A 1 74 ? 8.810 3.958 -23.195 1.00 90.56 74 ASN A N 1
ATOM 602 C CA . ASN A 1 74 ? 9.900 4.944 -23.222 1.00 90.56 74 ASN A CA 1
ATOM 603 C C . ASN A 1 74 ? 9.865 5.903 -22.018 1.00 90.56 74 ASN A C 1
ATOM 605 O O . ASN A 1 74 ? 10.230 7.074 -22.140 1.00 90.56 74 ASN A O 1
ATOM 609 N N . VAL A 1 75 ? 9.348 5.445 -20.878 1.00 90.00 75 VAL A N 1
ATOM 610 C CA . VAL A 1 75 ? 9.443 6.169 -19.603 1.00 90.00 75 VAL A CA 1
ATOM 611 C C . VAL A 1 75 ? 10.801 5.881 -18.985 1.00 90.00 75 VAL A C 1
ATOM 613 O O . VAL A 1 75 ? 11.475 6.806 -18.536 1.00 90.00 75 VAL A O 1
ATOM 616 N N . LEU A 1 76 ? 11.204 4.609 -19.039 1.00 92.56 76 LEU A N 1
ATOM 617 C CA . LEU A 1 76 ? 12.558 4.176 -18.747 1.00 92.56 76 LEU A CA 1
ATOM 618 C C . LEU A 1 76 ? 13.319 3.909 -20.053 1.00 92.56 76 LEU A C 1
ATOM 620 O O . LEU A 1 76 ? 12.779 3.341 -21.001 1.00 92.56 76 LEU A O 1
ATOM 624 N N . LEU A 1 77 ? 14.562 4.364 -20.108 1.00 93.00 77 LEU A N 1
ATOM 625 C CA . LEU A 1 77 ? 15.513 4.187 -21.188 1.00 93.00 77 LEU A CA 1
ATOM 626 C C . LEU A 1 77 ? 16.312 2.919 -20.915 1.00 93.00 77 LEU A C 1
ATOM 628 O O . LEU A 1 77 ? 17.213 2.899 -20.081 1.00 93.00 77 LEU A O 1
ATOM 632 N N . PHE A 1 78 ? 15.966 1.854 -21.625 1.00 95.31 78 PHE A N 1
ATOM 633 C CA . PHE A 1 78 ? 16.689 0.591 -21.590 1.00 95.31 78 PHE A CA 1
ATOM 634 C C . PHE A 1 78 ? 16.509 -0.125 -22.939 1.00 95.31 78 PHE A C 1
ATOM 636 O O . PHE A 1 78 ? 15.482 0.093 -23.595 1.00 95.31 78 PHE A O 1
ATOM 643 N N . PRO A 1 79 ? 17.471 -0.948 -23.399 1.00 94.00 79 PRO A N 1
ATOM 644 C CA . PRO A 1 79 ? 17.318 -1.697 -24.643 1.00 94.00 79 PRO A CA 1
ATOM 645 C C . PRO A 1 79 ? 16.035 -2.538 -24.661 1.00 94.00 79 PRO A C 1
ATOM 647 O O . PRO A 1 79 ? 15.736 -3.237 -23.695 1.00 94.00 79 PRO A O 1
ATOM 650 N N . LYS A 1 80 ? 15.291 -2.496 -25.774 1.00 93.88 80 LYS A N 1
ATOM 651 C CA . LYS A 1 80 ? 14.067 -3.289 -25.998 1.00 93.88 80 LYS A CA 1
ATOM 652 C C . LYS A 1 80 ? 14.391 -4.520 -26.827 1.00 93.88 80 LYS A C 1
ATOM 654 O O . LYS A 1 80 ? 14.267 -4.524 -28.049 1.00 93.88 80 LYS A O 1
ATOM 659 N N . THR A 1 81 ? 14.893 -5.542 -26.155 1.00 93.38 81 THR A N 1
ATOM 660 C CA . THR A 1 81 ? 15.331 -6.797 -26.767 1.00 93.38 81 THR A CA 1
ATOM 661 C C . THR A 1 81 ? 14.500 -7.953 -26.213 1.00 93.38 81 THR A C 1
ATOM 663 O O . THR A 1 81 ? 13.917 -7.812 -25.136 1.00 93.38 81 THR A O 1
ATOM 666 N N . PRO A 1 82 ? 14.467 -9.124 -26.874 1.00 90.00 82 PRO A N 1
ATOM 667 C CA . PRO A 1 82 ? 13.739 -10.284 -26.355 1.00 90.00 82 PRO A CA 1
ATOM 668 C C . PRO A 1 82 ? 14.155 -10.724 -24.939 1.00 90.00 82 PRO A C 1
ATOM 670 O O . PRO A 1 82 ? 13.359 -11.336 -24.236 1.00 90.00 82 PRO A O 1
ATOM 673 N N . ILE A 1 83 ? 15.378 -10.400 -24.502 1.00 93.69 83 ILE A N 1
ATOM 674 C CA . ILE A 1 83 ? 15.900 -10.754 -23.171 1.00 93.69 83 ILE A CA 1
ATOM 675 C C . ILE A 1 83 ? 15.609 -9.699 -22.094 1.00 93.69 83 ILE A C 1
ATOM 677 O O . ILE A 1 83 ? 15.854 -9.945 -20.916 1.00 93.69 83 ILE A O 1
ATOM 681 N N . THR A 1 84 ? 15.080 -8.530 -22.466 1.00 93.00 84 THR A N 1
ATOM 682 C CA . THR A 1 84 ? 14.909 -7.392 -21.551 1.00 93.00 84 THR A CA 1
ATOM 683 C C . THR A 1 84 ? 14.025 -7.733 -20.357 1.00 93.00 84 THR A C 1
ATOM 685 O O . THR A 1 84 ? 14.391 -7.421 -19.230 1.00 93.00 84 THR A O 1
ATOM 688 N N . GLN A 1 85 ? 12.894 -8.407 -20.576 1.00 90.94 85 GLN A N 1
ATOM 689 C CA . GLN A 1 85 ? 11.978 -8.766 -19.490 1.00 90.94 85 GLN A CA 1
ATOM 690 C C . GLN A 1 85 ? 12.619 -9.739 -18.490 1.00 90.94 85 GLN A C 1
ATOM 692 O O . GLN A 1 85 ? 12.439 -9.584 -17.286 1.00 90.94 85 GLN A O 1
ATOM 697 N N . VAL A 1 86 ? 13.400 -10.709 -18.982 1.00 93.75 86 VAL A N 1
ATOM 698 C CA . VAL A 1 86 ? 14.138 -11.656 -18.131 1.00 93.75 86 VAL A CA 1
ATOM 699 C C . VAL A 1 86 ? 15.175 -10.907 -17.297 1.00 93.75 86 VAL A C 1
ATOM 701 O O . VAL A 1 86 ? 15.209 -11.070 -16.082 1.00 93.75 86 VAL A O 1
ATOM 704 N N . PHE A 1 87 ? 15.941 -10.009 -17.925 1.00 95.75 87 PHE A N 1
ATOM 705 C CA . PHE A 1 87 ? 16.922 -9.181 -17.225 1.00 95.75 87 PHE A CA 1
ATOM 706 C C . PHE A 1 87 ? 16.273 -8.317 -16.135 1.00 95.75 87 PHE A C 1
ATOM 708 O O . PHE A 1 87 ? 16.756 -8.285 -15.009 1.00 95.75 87 PHE A O 1
ATOM 715 N N . VAL A 1 88 ? 15.159 -7.642 -16.438 1.00 96.25 88 VAL A N 1
ATOM 716 C CA . VAL A 1 88 ? 14.429 -6.822 -15.455 1.00 96.25 88 VAL A CA 1
ATOM 717 C C . VAL A 1 88 ? 13.921 -7.663 -14.285 1.00 96.25 88 VAL A C 1
ATOM 719 O O . VAL A 1 88 ? 13.919 -7.192 -13.151 1.00 96.25 88 VAL A O 1
ATOM 722 N N . HIS A 1 89 ? 13.485 -8.894 -14.546 1.00 93.19 89 HIS A N 1
ATOM 723 C CA . HIS A 1 89 ? 13.018 -9.794 -13.501 1.00 93.19 89 HIS A CA 1
ATOM 724 C C . HIS A 1 89 ? 14.145 -10.242 -12.560 1.00 93.19 89 HIS A C 1
ATOM 726 O O . HIS A 1 89 ? 13.970 -10.210 -11.342 1.00 93.19 89 HIS A O 1
ATOM 732 N N . GLU A 1 90 ? 15.298 -10.628 -13.110 1.00 92.31 90 GLU A N 1
ATOM 733 C CA . GLU A 1 90 ? 16.454 -11.105 -12.337 1.00 92.31 90 GLU A CA 1
ATOM 734 C C . GLU A 1 90 ? 17.218 -9.973 -11.633 1.00 92.31 90 GLU A C 1
ATOM 736 O O . GLU A 1 90 ? 17.808 -10.193 -10.576 1.00 92.31 90 GLU A O 1
ATOM 741 N N . HIS A 1 91 ? 17.170 -8.760 -12.191 1.00 94.19 91 HIS A N 1
ATOM 742 C CA . HIS A 1 91 ? 17.929 -7.588 -11.743 1.00 94.19 91 HIS A CA 1
ATOM 743 C C . HIS A 1 91 ? 17.021 -6.384 -11.464 1.00 94.19 91 HIS A C 1
ATOM 745 O O . HIS A 1 91 ? 17.285 -5.257 -11.891 1.00 94.19 91 HIS A O 1
ATOM 751 N N . LEU A 1 92 ? 15.906 -6.613 -10.764 1.00 93.94 92 LEU A N 1
ATOM 752 C CA . LEU A 1 92 ? 14.946 -5.553 -10.440 1.00 93.94 92 LEU A CA 1
ATOM 753 C C . LEU A 1 92 ? 15.585 -4.408 -9.630 1.00 93.94 92 LEU A C 1
ATOM 755 O O . LEU A 1 92 ? 15.190 -3.251 -9.775 1.00 93.94 92 LEU A O 1
ATOM 759 N N . ASP A 1 93 ? 16.592 -4.725 -8.820 1.00 91.81 93 ASP A N 1
ATOM 760 C CA . ASP A 1 93 ? 17.402 -3.809 -8.012 1.00 91.81 93 ASP A CA 1
ATOM 761 C C . ASP A 1 93 ? 18.184 -2.773 -8.838 1.00 91.81 93 ASP A C 1
ATOM 763 O O . ASP A 1 93 ? 18.400 -1.657 -8.366 1.00 91.81 93 ASP A O 1
ATOM 767 N N . TYR A 1 94 ? 18.516 -3.065 -10.102 1.00 93.38 94 TYR A N 1
ATOM 768 C CA . TYR A 1 94 ? 19.117 -2.069 -11.001 1.00 93.38 94 TYR A CA 1
ATOM 769 C C . TYR A 1 94 ? 18.159 -0.897 -11.249 1.00 93.38 94 TYR A C 1
ATOM 771 O O . TYR A 1 94 ? 18.569 0.266 -11.310 1.00 93.38 94 TYR A O 1
ATOM 779 N N . PHE A 1 95 ? 16.868 -1.202 -11.386 1.00 95.00 95 PHE A N 1
ATOM 780 C CA . PHE A 1 95 ? 15.831 -0.230 -11.721 1.00 95.00 95 PHE A CA 1
ATOM 781 C C . PHE A 1 95 ? 15.172 0.364 -10.476 1.00 95.00 95 PHE A C 1
ATOM 783 O O . PHE A 1 95 ? 14.804 1.540 -10.480 1.00 95.00 95 PHE A O 1
ATOM 790 N N . VAL A 1 96 ? 15.019 -0.428 -9.415 1.00 94.69 96 VAL A N 1
ATOM 791 C CA . VAL A 1 96 ? 14.311 -0.060 -8.188 1.00 94.69 96 VAL A CA 1
ATOM 792 C C . VAL A 1 96 ? 15.299 0.091 -7.040 1.00 94.69 96 VAL A C 1
ATOM 794 O O . VAL A 1 96 ? 15.783 -0.892 -6.494 1.00 94.69 96 VAL A O 1
ATOM 797 N N . LEU A 1 97 ? 15.533 1.335 -6.621 1.00 91.31 97 LEU A N 1
ATOM 798 C CA . LEU A 1 97 ? 16.484 1.650 -5.554 1.00 91.31 97 LEU A CA 1
ATOM 799 C C . LEU A 1 97 ? 15.993 1.173 -4.184 1.00 91.31 97 LEU A C 1
ATOM 801 O O . LEU A 1 97 ? 16.769 0.668 -3.382 1.00 91.31 97 LEU A O 1
ATOM 805 N N . TYR A 1 98 ? 14.712 1.397 -3.878 1.00 89.25 98 TYR A N 1
ATOM 806 C CA . TYR A 1 98 ? 14.098 0.958 -2.624 1.00 89.25 98 TYR A CA 1
ATOM 807 C C . TYR A 1 98 ? 12.572 1.070 -2.660 1.00 89.25 98 TYR A C 1
ATOM 809 O O . TYR A 1 98 ? 11.985 1.844 -3.424 1.00 89.25 98 TYR A O 1
ATOM 817 N N . LEU A 1 99 ? 11.922 0.344 -1.749 1.00 92.19 99 LEU A N 1
ATOM 818 C CA . LEU A 1 99 ? 10.501 0.496 -1.463 1.00 92.19 99 LEU A CA 1
ATOM 819 C C . LEU A 1 99 ? 10.275 1.735 -0.585 1.00 92.19 99 LEU A C 1
ATOM 821 O O . LEU A 1 99 ? 10.716 1.794 0.563 1.00 92.19 99 LEU A O 1
ATOM 825 N N . ARG A 1 100 ? 9.575 2.738 -1.112 1.00 90.50 100 ARG A N 1
ATOM 826 C CA . ARG A 1 100 ? 9.348 4.019 -0.430 1.00 90.50 100 ARG A CA 1
ATOM 827 C C . ARG A 1 100 ? 8.146 3.971 0.502 1.00 90.50 100 ARG A C 1
ATOM 829 O O . ARG A 1 100 ? 8.236 4.415 1.651 1.00 90.50 100 ARG A O 1
ATOM 836 N N . GLU A 1 101 ? 7.022 3.474 -0.004 1.00 93.00 101 GLU A N 1
ATOM 837 C CA . GLU A 1 101 ? 5.746 3.451 0.708 1.00 93.00 101 GLU A CA 1
ATOM 838 C C . GLU A 1 101 ? 4.933 2.203 0.353 1.00 93.00 101 GLU A C 1
ATOM 840 O O . GLU A 1 101 ? 4.961 1.741 -0.784 1.00 93.00 101 GLU A O 1
ATOM 845 N N . LEU A 1 102 ? 4.214 1.660 1.332 1.00 95.81 102 LEU A N 1
ATOM 846 C CA . LEU A 1 102 ? 3.291 0.541 1.162 1.00 95.81 102 LEU A CA 1
ATOM 847 C C . LEU A 1 102 ? 2.013 0.835 1.948 1.00 95.81 102 LEU A C 1
ATOM 849 O O . LEU A 1 102 ? 2.078 1.157 3.135 1.00 95.81 102 LEU A O 1
ATOM 853 N N . GLU A 1 103 ? 0.857 0.747 1.300 1.00 95.88 103 GLU A N 1
ATOM 854 C CA . GLU A 1 103 ? -0.444 1.040 1.906 1.00 95.88 103 GLU A CA 1
ATOM 855 C C . GLU A 1 103 ? -1.281 -0.231 2.005 1.00 95.88 103 GLU A C 1
ATOM 857 O O . GLU A 1 103 ? -1.732 -0.744 0.988 1.00 95.88 103 GLU A O 1
ATOM 862 N N . PHE A 1 104 ? -1.528 -0.719 3.223 1.00 96.88 104 PHE A N 1
ATOM 863 C CA . PHE A 1 104 ? -2.559 -1.735 3.461 1.00 96.88 104 PHE A CA 1
ATOM 864 C C . PHE A 1 104 ? -3.885 -1.053 3.788 1.00 96.88 104 PHE A C 1
ATOM 866 O O . PHE A 1 104 ? -3.892 -0.107 4.580 1.00 96.88 104 PHE A O 1
ATOM 873 N N . TYR A 1 105 ? -4.994 -1.545 3.238 1.00 95.69 105 TYR A N 1
ATOM 874 C CA . TYR A 1 105 ? -6.336 -1.047 3.549 1.00 95.69 105 TYR A CA 1
ATOM 875 C C . TYR A 1 105 ? -7.243 -2.141 4.107 1.00 95.69 105 TYR A C 1
ATOM 877 O O . TYR A 1 105 ? -7.076 -3.320 3.792 1.00 95.69 105 TYR A O 1
ATOM 885 N N . PHE A 1 106 ? -8.219 -1.705 4.902 1.00 95.50 106 PHE A N 1
ATOM 886 C CA . PHE A 1 106 ? -9.312 -2.503 5.447 1.00 95.50 106 PHE A CA 1
ATOM 887 C C . PHE A 1 106 ? -10.592 -1.652 5.398 1.00 95.50 106 PHE A C 1
ATOM 889 O O . PHE A 1 106 ? -10.624 -0.575 5.996 1.00 95.50 106 PHE A O 1
ATOM 896 N N . ASP A 1 107 ? -11.597 -2.098 4.645 1.00 94.25 107 ASP A N 1
ATOM 897 C CA . ASP A 1 107 ? -12.868 -1.407 4.391 1.00 94.25 107 ASP A CA 1
ATOM 898 C C . ASP A 1 107 ? -13.991 -2.005 5.242 1.00 94.25 107 ASP A C 1
ATOM 900 O O . ASP A 1 107 ? -14.394 -3.133 5.013 1.00 94.25 107 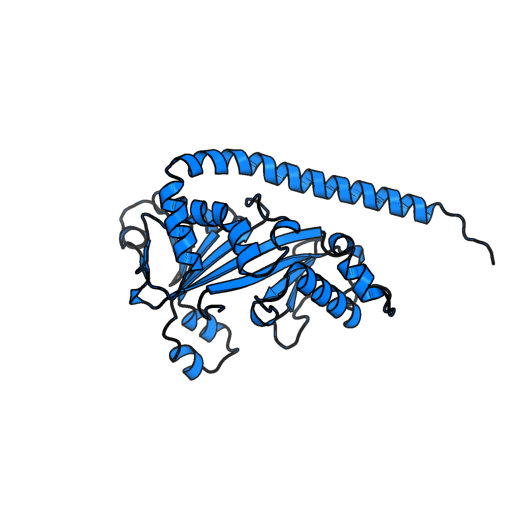ASP A O 1
ATOM 904 N N . PHE A 1 108 ? -14.534 -1.231 6.170 1.00 93.75 108 PHE A N 1
ATOM 905 C CA . PHE A 1 108 ? -15.567 -1.600 7.132 1.00 93.75 108 PHE A CA 1
ATOM 906 C C . PHE A 1 108 ? -16.891 -0.886 6.832 1.00 93.75 108 PHE A C 1
ATOM 908 O O . PHE A 1 108 ? -16.922 0.166 6.182 1.00 93.75 108 PHE A O 1
ATOM 915 N N . THR A 1 109 ? -17.996 -1.411 7.359 1.00 92.00 109 THR A N 1
ATOM 916 C CA . THR A 1 109 ? -19.236 -0.633 7.486 1.00 92.00 109 THR A CA 1
ATOM 917 C C . THR A 1 109 ? -19.115 0.402 8.611 1.00 92.00 109 THR A C 1
ATOM 919 O O . THR A 1 109 ? -18.220 0.335 9.460 1.00 92.00 109 THR A O 1
ATOM 922 N N . LYS A 1 110 ? -20.033 1.375 8.649 1.00 88.56 110 LYS A N 1
ATOM 923 C CA . LYS A 1 110 ? -20.025 2.446 9.665 1.00 88.56 110 LYS A CA 1
ATOM 924 C C . LYS A 1 110 ? -20.204 1.921 11.086 1.00 88.56 110 LYS A C 1
ATOM 926 O O . LYS A 1 110 ? -19.649 2.474 12.028 1.00 88.56 110 LYS A O 1
ATOM 931 N N . GLU A 1 111 ? -20.950 0.838 11.244 1.00 88.56 111 GLU A N 1
ATOM 932 C CA . GLU A 1 111 ? -21.256 0.218 12.533 1.00 88.56 111 GLU A CA 1
ATOM 933 C C . GLU A 1 111 ? -20.083 -0.616 13.060 1.00 88.56 111 GLU A C 1
ATOM 935 O O . GLU A 1 111 ? -19.981 -0.865 14.262 1.00 88.56 111 GLU A O 1
ATOM 940 N N . GLN A 1 112 ? -19.186 -1.048 12.170 1.00 90.00 112 GLN A N 1
ATOM 941 C CA . GLN A 1 112 ? -18.050 -1.896 12.514 1.00 90.00 112 GLN A CA 1
ATOM 942 C C . GLN A 1 112 ? -16.864 -1.121 13.085 1.00 90.00 112 GLN A C 1
ATOM 944 O O . GLN A 1 112 ? -16.008 -1.749 13.706 1.00 90.00 112 GLN A O 1
ATOM 949 N N . ILE A 1 113 ? -16.802 0.204 12.916 1.00 90.25 113 ILE A N 1
ATOM 950 C CA . ILE A 1 113 ? -15.712 1.046 13.415 1.00 90.25 113 ILE A CA 1
ATOM 951 C C . ILE A 1 113 ? -16.246 2.194 14.274 1.00 90.25 113 ILE A C 1
ATOM 953 O O . ILE A 1 113 ? -16.871 3.138 13.802 1.00 90.25 113 ILE A O 1
ATOM 957 N N . LEU A 1 114 ? -15.954 2.134 15.572 1.00 87.88 114 LEU A N 1
ATOM 958 C CA . LEU A 1 114 ? -16.379 3.144 16.537 1.00 87.88 114 LEU A CA 1
ATOM 959 C C . LEU A 1 114 ? -15.152 3.812 17.148 1.00 87.88 114 LEU A C 1
ATOM 961 O O . LEU A 1 114 ? -14.413 3.197 17.918 1.00 87.88 114 LEU A O 1
ATOM 965 N N . ILE A 1 115 ? -14.930 5.078 16.804 1.00 85.00 115 ILE A N 1
ATOM 966 C CA . ILE A 1 115 ? -13.855 5.894 17.378 1.00 85.00 115 ILE A CA 1
ATOM 967 C C . ILE A 1 115 ? -14.342 6.470 18.711 1.00 85.00 115 ILE A C 1
ATOM 969 O O . ILE A 1 115 ? -15.434 7.040 18.776 1.00 85.00 115 ILE A O 1
ATOM 973 N N . ASP A 1 116 ? -13.533 6.335 19.764 1.00 82.25 116 ASP A N 1
ATOM 974 C CA . ASP A 1 116 ? -13.837 6.900 21.080 1.00 82.25 116 ASP A CA 1
ATOM 975 C C . ASP A 1 116 ? -14.055 8.417 20.960 1.00 82.25 116 ASP A C 1
ATOM 977 O O . ASP A 1 116 ? -13.240 9.139 20.376 1.00 82.25 116 ASP A O 1
ATOM 981 N N . LYS A 1 117 ? -15.157 8.903 21.542 1.00 74.88 117 LYS A N 1
ATOM 982 C CA . LYS A 1 117 ? -15.494 10.328 21.634 1.00 74.88 117 LYS A CA 1
ATOM 983 C C . LYS A 1 117 ? -14.345 11.146 22.209 1.00 74.88 117 LYS A C 1
ATOM 985 O O . LYS A 1 117 ? -14.108 12.261 21.756 1.00 74.88 117 LYS A O 1
ATOM 990 N N . ASN A 1 118 ? -13.568 10.580 23.132 1.00 74.44 118 ASN A N 1
ATOM 991 C CA . ASN A 1 118 ? -12.425 11.266 23.727 1.00 74.44 118 ASN A CA 1
ATOM 992 C C . ASN A 1 118 ? -11.342 11.663 22.706 1.00 74.44 118 ASN A C 1
ATOM 994 O O . ASN A 1 118 ? -10.602 12.619 22.942 1.00 74.44 118 ASN A O 1
ATOM 998 N N . GLU A 1 119 ? -11.255 10.994 21.554 1.00 73.56 119 GLU A N 1
ATOM 999 C CA . GLU A 1 119 ? -10.283 11.328 20.506 1.00 73.56 119 GLU A CA 1
ATOM 1000 C C . GLU A 1 119 ? -10.665 12.593 19.715 1.00 73.56 119 GLU A C 1
ATOM 1002 O O . GLU A 1 119 ? -9.799 13.217 19.094 1.00 73.56 119 GLU A O 1
ATOM 1007 N N . TYR A 1 120 ? -11.931 13.028 19.743 1.00 69.31 120 TYR A N 1
ATOM 1008 C CA . TYR A 1 120 ? -12.381 14.209 18.992 1.00 69.31 120 TYR A CA 1
ATOM 1009 C C . TYR A 1 120 ? -13.144 15.263 19.799 1.00 69.31 120 TYR A C 1
ATOM 1011 O O . TYR A 1 120 ? -13.022 16.432 19.442 1.00 69.31 120 TYR A O 1
ATOM 1019 N N . ASP A 1 121 ? -13.802 14.902 20.900 1.00 63.12 121 ASP A N 1
ATOM 1020 C CA . ASP A 1 121 ? -14.644 15.805 21.704 1.00 63.12 121 ASP A CA 1
ATOM 1021 C C . ASP A 1 121 ? -14.040 16.190 23.071 1.00 63.12 121 ASP A C 1
ATOM 1023 O O . ASP A 1 121 ? -14.619 17.006 23.781 1.00 63.12 121 ASP A O 1
ATOM 1027 N N . SER A 1 122 ? -12.895 15.627 23.481 1.00 60.97 122 SER A N 1
ATOM 1028 C CA . SER A 1 122 ? -12.378 15.844 24.845 1.00 60.97 122 SER A CA 1
ATOM 1029 C C . SER A 1 122 ? -11.690 17.198 25.063 1.00 60.97 122 SER A C 1
ATOM 1031 O O . SER A 1 122 ? -11.127 17.794 24.144 1.00 60.97 122 SER A O 1
ATOM 1033 N N . GLU A 1 123 ? -11.641 17.626 26.327 1.00 60.22 123 GLU A N 1
ATOM 1034 C CA . GLU A 1 123 ? -10.762 18.693 26.834 1.00 60.22 123 GLU A CA 1
ATOM 1035 C C . GLU A 1 123 ? -9.274 18.286 26.851 1.00 60.22 123 GLU A C 1
ATOM 1037 O O . GLU A 1 123 ? -8.414 19.099 27.188 1.00 60.22 123 GLU A O 1
ATOM 1042 N N . LEU A 1 124 ? -8.944 17.039 26.478 1.00 62.72 124 LEU A N 1
ATOM 1043 C CA . LEU A 1 124 ? -7.563 16.567 26.429 1.00 62.72 124 LEU A CA 1
ATOM 1044 C C . LEU A 1 124 ? -6.768 17.377 25.413 1.00 62.72 124 LEU A C 1
ATOM 1046 O O . LEU A 1 124 ? -7.224 17.643 24.286 1.00 62.72 124 LEU A O 1
ATOM 1050 N N . SER A 1 125 ? -5.531 17.687 25.788 1.00 63.81 125 SER A N 1
ATOM 1051 C CA . SER A 1 125 ? -4.585 18.334 24.894 1.00 63.81 125 SER A CA 1
ATOM 1052 C C . SER A 1 125 ? -4.373 17.471 23.642 1.00 63.81 125 SER A C 1
ATOM 1054 O O . SER A 1 125 ? -4.454 16.240 23.668 1.00 63.81 125 SER A O 1
ATOM 1056 N N . ILE A 1 126 ? -4.041 18.099 22.510 1.00 65.56 126 ILE A 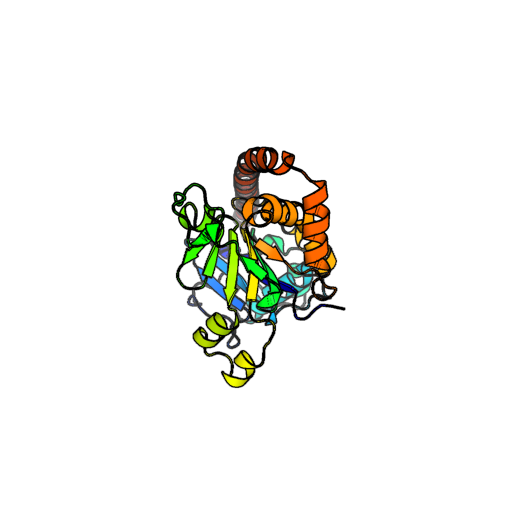N 1
ATOM 1057 C CA . ILE A 1 126 ? -3.683 17.392 21.259 1.00 65.56 126 ILE A CA 1
ATOM 1058 C C . ILE A 1 126 ? -2.523 16.396 21.492 1.00 6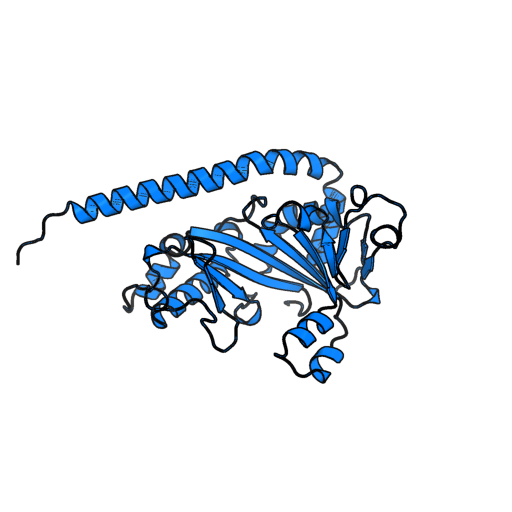5.56 126 ILE A C 1
ATOM 1060 O O . ILE A 1 126 ? -2.304 15.456 20.725 1.00 65.56 126 ILE A O 1
ATOM 1064 N N . GLU A 1 127 ? -1.761 16.586 22.567 1.00 66.94 127 GLU A N 1
ATOM 1065 C CA . GLU A 1 127 ? -0.640 15.751 22.965 1.00 66.94 127 GLU A CA 1
ATOM 1066 C C . GLU A 1 127 ? -1.044 14.467 23.699 1.00 66.94 127 GLU A C 1
ATOM 1068 O O . GLU A 1 127 ? -0.238 13.539 23.774 1.00 66.94 127 GLU A O 1
ATOM 1073 N N . GLU A 1 128 ? -2.277 14.348 24.160 1.00 67.62 128 GLU A N 1
ATOM 1074 C CA . GLU A 1 128 ? -2.763 13.155 24.862 1.00 67.62 128 GLU A CA 1
ATOM 1075 C C . GLU A 1 128 ? -3.560 12.221 23.945 1.00 67.62 128 GLU A C 1
ATOM 1077 O O . GLU A 1 128 ? -3.695 11.036 24.239 1.00 67.62 128 GLU A O 1
ATOM 1082 N N . ARG A 1 129 ? -4.002 12.723 22.787 1.00 73.00 129 ARG A N 1
ATOM 1083 C CA . ARG A 1 129 ? -4.786 11.974 21.795 1.00 73.00 129 ARG A CA 1
ATOM 1084 C C . ARG A 1 129 ? -3.911 11.070 20.930 1.00 73.00 129 ARG A C 1
ATOM 1086 O O . ARG A 1 129 ? -2.792 11.441 20.554 1.00 73.00 129 ARG A O 1
ATOM 1093 N N . ASN A 1 130 ? -4.427 9.901 20.555 1.00 78.69 130 ASN A N 1
ATOM 1094 C CA . ASN A 1 130 ? -3.766 9.018 19.590 1.00 78.69 130 ASN A CA 1
ATOM 1095 C C . ASN A 1 130 ? -4.100 9.404 18.146 1.00 78.69 130 ASN A C 1
ATOM 1097 O O . ASN A 1 130 ? -3.280 9.165 17.248 1.00 78.69 130 ASN A O 1
ATOM 1101 N N . PHE A 1 131 ? -5.251 10.045 17.936 1.00 80.12 131 PHE A N 1
ATOM 1102 C CA . PHE A 1 131 ? -5.703 10.560 16.653 1.00 80.12 131 PHE A CA 1
ATOM 1103 C C . PHE A 1 131 ? -5.829 12.083 16.631 1.00 80.12 131 PHE A C 1
ATOM 1105 O O . PHE A 1 131 ? -6.073 12.756 17.626 1.00 80.12 131 PHE A O 1
ATOM 1112 N N . ILE A 1 132 ? -5.656 12.632 15.433 1.00 80.06 132 ILE A N 1
ATOM 1113 C CA . ILE A 1 132 ? -5.932 14.021 15.093 1.00 80.06 132 ILE A CA 1
ATOM 1114 C C . ILE A 1 132 ? -7.000 13.998 14.009 1.00 80.06 132 ILE A C 1
ATOM 1116 O O . ILE A 1 132 ? -6.782 13.443 12.928 1.00 80.06 132 ILE A O 1
ATOM 1120 N N . ARG A 1 133 ? -8.138 14.631 14.284 1.00 82.25 133 ARG A N 1
ATOM 1121 C CA . ARG A 1 133 ? -9.214 14.799 13.311 1.00 82.25 133 ARG A CA 1
ATOM 1122 C C . ARG A 1 133 ? -8.940 16.006 12.411 1.00 82.25 133 ARG A C 1
ATOM 1124 O O . ARG A 1 133 ? -8.596 17.087 12.888 1.00 82.25 133 ARG A O 1
ATOM 1131 N N . VAL A 1 134 ? -9.090 15.825 11.103 1.00 79.56 134 VAL A N 1
ATOM 1132 C CA . VAL A 1 134 ? -9.061 16.890 10.093 1.00 79.56 134 VAL A CA 1
ATOM 1133 C C . VAL A 1 134 ? -10.272 16.687 9.187 1.00 79.56 134 VAL A C 1
ATOM 1135 O O . VAL A 1 134 ? -10.305 15.754 8.386 1.00 79.56 134 VAL A O 1
ATOM 1138 N N . GLY A 1 135 ? -11.289 17.535 9.352 1.00 81.44 135 GLY A N 1
ATOM 1139 C CA . GLY A 1 135 ? -12.592 17.331 8.718 1.00 81.44 135 GLY A CA 1
ATOM 1140 C C . GLY A 1 135 ? -13.250 16.037 9.207 1.00 81.44 135 GLY A C 1
ATOM 1141 O O . GLY A 1 135 ? -13.466 15.850 10.407 1.00 81.44 135 GLY A O 1
ATOM 1142 N N . THR A 1 136 ? -13.552 15.131 8.281 1.00 80.38 136 THR A N 1
ATOM 1143 C CA . THR A 1 136 ? -14.115 13.798 8.560 1.00 80.38 136 THR A CA 1
ATOM 1144 C C . THR A 1 136 ? -13.054 12.703 8.687 1.00 80.38 136 THR A C 1
ATOM 1146 O O . THR A 1 136 ? -13.387 11.568 8.999 1.00 80.38 136 THR A O 1
ATOM 1149 N N . THR A 1 137 ? -11.775 13.019 8.466 1.00 86.00 137 THR A N 1
ATOM 1150 C CA . THR A 1 137 ? -10.681 12.041 8.502 1.00 86.00 137 THR A CA 1
ATOM 1151 C C . THR A 1 137 ? -9.929 12.085 9.826 1.00 86.00 137 THR A C 1
ATOM 1153 O O . THR A 1 137 ? -9.604 13.160 10.336 1.00 86.00 137 THR A O 1
ATOM 1156 N N . PHE A 1 138 ? -9.568 10.916 10.343 1.00 86.56 138 PHE A N 1
ATOM 1157 C CA . PHE A 1 138 ? -8.721 10.754 11.516 1.00 86.56 138 PHE A CA 1
ATOM 1158 C C . PHE A 1 138 ? -7.338 10.268 11.100 1.00 86.56 138 PHE A C 1
ATOM 1160 O O . PHE A 1 138 ? -7.197 9.290 10.372 1.00 86.56 138 PHE A O 1
ATOM 1167 N N . TYR A 1 139 ? -6.302 10.937 11.592 1.00 86.12 139 TYR A N 1
ATOM 1168 C CA . TYR A 1 139 ? -4.909 10.581 11.344 1.00 86.12 139 TYR A CA 1
ATOM 1169 C C . TYR A 1 139 ? -4.218 10.236 12.655 1.00 86.12 139 TYR A C 1
ATOM 1171 O O . TYR A 1 139 ? -4.377 10.962 13.633 1.00 86.12 139 TYR A O 1
ATOM 1179 N N . SER A 1 140 ? -3.393 9.190 12.686 1.00 84.88 140 SER A N 1
ATOM 1180 C CA . SER A 1 140 ? -2.532 8.932 13.846 1.00 84.88 140 SER A CA 1
ATOM 1181 C C . SER A 1 140 ? -1.688 10.172 14.159 1.00 84.88 140 SER A C 1
ATOM 1183 O O . SER A 1 140 ? -1.152 10.797 13.238 1.00 84.88 140 SER A O 1
ATOM 1185 N N . LYS A 1 141 ? -1.519 10.498 15.442 1.00 76.56 141 LYS A N 1
ATOM 1186 C CA . LYS A 1 141 ? -0.899 11.733 15.958 1.00 76.56 141 LYS A CA 1
ATOM 1187 C C . LYS A 1 141 ? 0.408 12.167 15.276 1.00 76.56 141 LYS A C 1
ATOM 1189 O O . LYS A 1 141 ? 0.674 13.360 15.125 1.00 76.56 141 LYS A O 1
ATOM 1194 N N . ASP A 1 142 ? 1.228 11.216 14.833 1.00 67.00 142 ASP A N 1
ATOM 1195 C CA . ASP A 1 142 ? 2.512 11.499 14.180 1.00 67.00 142 ASP A CA 1
ATOM 1196 C C . ASP A 1 142 ? 2.385 12.128 12.777 1.00 67.00 142 ASP A C 1
ATOM 1198 O O . ASP A 1 142 ? 3.378 12.628 12.242 1.00 67.00 142 ASP A O 1
ATOM 1202 N N . PHE A 1 143 ? 1.170 12.192 12.219 1.00 68.62 143 PHE A N 1
ATOM 1203 C CA . PHE A 1 143 ? 0.864 12.752 10.900 1.00 68.62 143 PHE A CA 1
ATOM 1204 C C . PHE A 1 143 ? 1.377 14.185 10.690 1.00 68.62 143 PHE A C 1
ATOM 1206 O O . PHE A 1 143 ? 1.940 14.480 9.637 1.00 68.62 143 PHE A O 1
ATOM 1213 N N . ARG A 1 144 ? 1.220 15.081 11.678 1.00 61.34 144 ARG A N 1
ATOM 1214 C CA . ARG A 1 144 ? 1.650 16.488 11.536 1.00 61.34 144 ARG A CA 1
ATOM 1215 C C . ARG A 1 144 ? 3.146 16.685 11.758 1.00 61.34 144 ARG A C 1
ATOM 1217 O O . ARG A 1 144 ? 3.738 17.571 11.153 1.00 61.34 144 ARG A O 1
ATOM 1224 N N . LYS A 1 145 ? 3.759 15.879 12.630 1.00 61.22 145 LYS A N 1
ATOM 1225 C CA . LYS A 1 145 ? 5.146 16.095 13.068 1.00 61.22 145 LYS A CA 1
ATOM 1226 C C . LYS A 1 145 ? 6.170 15.637 12.034 1.00 61.22 145 LYS A C 1
ATOM 1228 O O . LYS A 1 145 ? 7.274 16.159 12.029 1.00 61.22 145 LYS A O 1
ATOM 1233 N N . ASN A 1 146 ? 5.847 14.650 11.195 1.00 61.12 146 ASN A N 1
ATOM 1234 C CA . ASN A 1 146 ? 6.748 14.172 10.144 1.00 61.12 146 ASN A CA 1
ATOM 1235 C C . ASN A 1 146 ? 5.944 13.624 8.961 1.00 61.12 146 ASN A C 1
ATOM 1237 O O . ASN A 1 146 ? 5.427 12.510 9.037 1.00 61.12 146 ASN A O 1
ATOM 1241 N N . LYS A 1 147 ? 5.902 14.363 7.845 1.00 60.22 147 LYS A N 1
ATOM 1242 C CA . LYS A 1 147 ? 5.143 13.984 6.635 1.00 60.22 147 LYS A CA 1
ATOM 1243 C C . LYS A 1 147 ? 5.534 12.621 6.040 1.00 60.22 147 LYS A C 1
ATOM 1245 O O . LYS A 1 147 ? 4.749 12.053 5.293 1.00 60.22 147 LYS A O 1
ATOM 1250 N N . HIS A 1 148 ? 6.710 12.100 6.389 1.00 65.44 148 HIS A N 1
ATOM 1251 C CA . HIS A 1 148 ? 7.296 10.881 5.821 1.00 65.44 148 HIS A CA 1
ATOM 1252 C C . HIS A 1 148 ? 7.337 9.694 6.794 1.00 65.44 148 HIS A C 1
ATOM 1254 O O . HIS A 1 148 ? 8.081 8.744 6.573 1.00 65.44 148 HIS A O 1
ATOM 1260 N N . LYS A 1 149 ? 6.604 9.753 7.914 1.00 75.75 149 LYS A N 1
ATOM 1261 C CA . LYS A 1 149 ? 6.486 8.615 8.835 1.00 75.75 149 LYS A CA 1
ATOM 1262 C C . LYS A 1 149 ? 5.234 7.806 8.534 1.00 75.75 149 LYS A C 1
ATOM 1264 O O . LYS A 1 149 ? 4.191 8.367 8.206 1.00 75.75 149 LYS A O 1
ATOM 1269 N N . SER A 1 150 ? 5.361 6.497 8.747 1.00 76.50 150 SER A N 1
ATOM 1270 C CA . SER A 1 150 ? 4.243 5.561 8.741 1.00 76.50 150 SER A CA 1
ATOM 1271 C C . SER A 1 150 ? 3.116 6.096 9.620 1.00 76.50 150 SER A C 1
ATOM 1273 O O . SER A 1 150 ? 3.378 6.534 10.747 1.00 76.50 150 SER A O 1
ATOM 1275 N N . LYS A 1 151 ? 1.889 6.063 9.107 1.00 87.56 151 LYS A N 1
ATOM 1276 C CA . LYS A 1 151 ? 0.703 6.654 9.730 1.00 87.56 151 LYS A CA 1
ATOM 1277 C C . LYS A 1 151 ? -0.517 5.771 9.523 1.00 87.56 151 LYS A C 1
ATOM 1279 O O . LYS A 1 151 ? -0.604 5.041 8.538 1.00 87.56 151 LYS A O 1
ATOM 1284 N N . LEU A 1 152 ? -1.458 5.883 10.452 1.00 90.56 152 LEU A N 1
ATOM 1285 C CA . LEU A 1 152 ? -2.784 5.294 10.319 1.00 90.56 152 LEU A CA 1
ATOM 1286 C C . LEU A 1 152 ? -3.777 6.371 9.917 1.00 90.56 152 LEU A C 1
ATOM 1288 O O . LEU A 1 152 ? -3.682 7.505 10.400 1.00 90.56 152 LEU A O 1
ATOM 1292 N N . ILE A 1 153 ? -4.701 6.016 9.036 1.00 92.56 153 ILE A N 1
ATOM 1293 C CA . ILE A 1 153 ? -5.725 6.927 8.530 1.00 92.56 153 ILE A CA 1
ATOM 1294 C C . ILE A 1 153 ? -7.066 6.209 8.597 1.00 92.56 153 ILE A C 1
ATOM 1296 O O . ILE A 1 153 ? -7.161 5.084 8.123 1.00 92.56 153 ILE A O 1
ATOM 1300 N N . ILE A 1 154 ? -8.076 6.853 9.176 1.00 93.50 154 ILE A N 1
ATOM 1301 C CA . ILE A 1 154 ? -9.461 6.376 9.176 1.00 93.50 154 ILE A CA 1
ATOM 1302 C C . ILE A 1 154 ? -10.330 7.428 8.500 1.00 93.50 154 ILE A C 1
ATOM 1304 O O . ILE A 1 154 ? -10.267 8.602 8.881 1.00 93.50 154 ILE A O 1
ATOM 1308 N N . TYR A 1 155 ? -11.103 7.041 7.489 1.00 92.69 155 TYR A N 1
ATOM 1309 C CA . TYR A 1 155 ? -11.947 7.970 6.741 1.00 92.69 155 TYR A CA 1
ATOM 1310 C C . TYR A 1 155 ? -13.080 7.285 5.976 1.00 92.69 155 TYR A C 1
ATOM 1312 O O . TYR A 1 155 ? -12.955 6.131 5.574 1.00 92.69 155 TYR A O 1
ATOM 1320 N N . ASP A 1 156 ? -14.115 8.063 5.650 1.00 91.12 156 ASP A N 1
ATOM 1321 C CA . ASP A 1 156 ? -15.156 7.660 4.705 1.00 91.12 156 ASP A CA 1
ATOM 1322 C C . ASP A 1 156 ? -14.586 7.645 3.269 1.00 91.12 156 ASP A C 1
ATOM 1324 O O . ASP A 1 156 ? -14.313 8.676 2.635 1.00 91.12 156 ASP A O 1
ATOM 1328 N N . ARG A 1 157 ? -14.364 6.439 2.749 1.00 89.25 157 ARG A N 1
ATOM 1329 C CA . ARG A 1 157 ? -13.881 6.163 1.398 1.00 89.25 157 ARG A CA 1
ATOM 1330 C C . ARG A 1 157 ? -14.842 6.657 0.333 1.00 89.25 157 ARG A C 1
ATOM 1332 O O . ARG A 1 157 ? -14.378 7.111 -0.714 1.00 89.25 157 ARG A O 1
ATOM 1339 N N . ASN A 1 158 ? -16.147 6.593 0.572 1.00 88.38 158 ASN A N 1
ATOM 1340 C CA . ASN A 1 158 ? -17.131 7.050 -0.398 1.00 88.38 158 ASN A CA 1
ATOM 1341 C C . ASN A 1 158 ? -16.997 8.563 -0.604 1.00 88.38 158 ASN A C 1
ATOM 1343 O O . ASN A 1 158 ? -16.963 9.016 -1.748 1.00 88.38 158 ASN A O 1
ATOM 1347 N N . GLU A 1 159 ? -16.788 9.334 0.465 1.00 85.50 159 GLU A N 1
ATOM 1348 C CA . GLU A 1 159 ? -16.486 10.769 0.360 1.00 85.50 159 GLU A CA 1
ATOM 1349 C C . GLU A 1 159 ? -15.193 11.032 -0.435 1.00 85.50 159 GLU A C 1
ATOM 1351 O O . GLU A 1 159 ? -15.185 11.832 -1.377 1.00 85.50 159 GLU A O 1
ATOM 1356 N N . LYS A 1 160 ? -14.108 10.287 -0.166 1.00 84.06 160 LYS A N 1
ATOM 1357 C CA . LYS A 1 160 ? -12.859 10.391 -0.955 1.00 84.06 160 LYS A CA 1
ATOM 1358 C C . LYS A 1 160 ? -13.082 10.057 -2.438 1.00 84.06 160 LYS A C 1
ATOM 1360 O O . LYS A 1 160 ? -12.555 10.746 -3.315 1.00 84.06 160 LYS A O 1
ATOM 1365 N N . LEU A 1 161 ? -13.874 9.028 -2.741 1.00 82.62 161 LEU A N 1
ATOM 1366 C CA . LEU A 1 161 ? -14.177 8.620 -4.115 1.00 82.62 161 LEU A CA 1
ATOM 1367 C C . LEU A 1 161 ? -15.023 9.668 -4.849 1.00 82.62 161 LEU A C 1
ATOM 1369 O O . LEU A 1 161 ? -14.706 9.975 -6.003 1.00 82.62 161 LEU A O 1
ATOM 1373 N N . LYS A 1 162 ? -16.017 10.276 -4.185 1.00 83.38 162 LYS A N 1
ATOM 1374 C CA . LYS A 1 162 ? -16.820 11.387 -4.733 1.00 83.38 162 LYS A CA 1
ATOM 1375 C C . LYS A 1 162 ? -15.927 12.562 -5.138 1.00 83.38 162 LYS A C 1
ATOM 1377 O O . LYS A 1 162 ? -16.082 13.107 -6.230 1.00 83.38 162 LYS A O 1
ATOM 1382 N N . HIS A 1 163 ? -14.924 12.892 -4.321 1.00 79.38 163 HIS A N 1
ATOM 1383 C CA . HIS A 1 163 ? -13.946 13.932 -4.653 1.00 79.38 163 HIS A CA 1
ATOM 1384 C C . HIS A 1 163 ? -13.055 13.584 -5.853 1.00 79.38 163 HIS A C 1
ATOM 1386 O O . HIS A 1 163 ? -12.700 14.479 -6.619 1.00 79.38 163 HIS A O 1
ATOM 1392 N N . SER A 1 164 ? -12.716 12.306 -6.057 1.00 70.69 164 SER A N 1
ATOM 1393 C CA . SER A 1 164 ? -11.856 11.889 -7.176 1.00 70.69 164 SER A CA 1
ATOM 1394 C C . SER A 1 164 ? -12.547 11.921 -8.547 1.00 70.69 164 SER A C 1
ATOM 1396 O O . SER A 1 164 ? -11.858 11.923 -9.565 1.00 70.69 164 SER A O 1
ATOM 1398 N N . ARG A 1 165 ? -13.892 11.954 -8.586 1.00 68.12 165 ARG A N 1
ATOM 1399 C CA . ARG A 1 165 ? -14.738 12.014 -9.802 1.00 68.12 165 ARG A CA 1
ATOM 1400 C C . ARG A 1 165 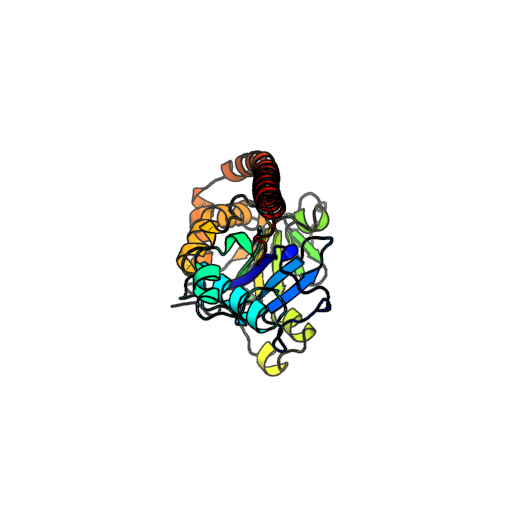? -14.468 10.921 -10.853 1.00 68.12 165 ARG A C 1
ATOM 1402 O O . ARG A 1 165 ? -14.872 11.066 -12.001 1.00 68.12 165 ARG A O 1
ATOM 1409 N N . ASN A 1 166 ? -13.830 9.814 -10.470 1.00 67.50 166 ASN A N 1
ATOM 1410 C CA . ASN A 1 166 ? -13.495 8.712 -11.382 1.00 67.50 166 ASN A CA 1
ATOM 1411 C C . ASN A 1 166 ? -14.584 7.615 -11.448 1.00 67.50 166 ASN A C 1
ATOM 1413 O O . ASN A 1 166 ? -14.468 6.693 -12.250 1.00 67.50 166 ASN A O 1
ATOM 1417 N N . LYS A 1 167 ? -15.627 7.680 -10.604 1.00 73.12 167 LYS A N 1
ATOM 1418 C CA . LYS A 1 167 ? -16.750 6.723 -10.561 1.00 73.12 167 LYS A CA 1
ATOM 1419 C C . LYS A 1 167 ? -18.090 7.449 -10.456 1.00 73.12 167 LYS A C 1
ATOM 1421 O O . LYS A 1 167 ? -18.153 8.577 -9.966 1.00 73.12 167 LYS A O 1
ATOM 1426 N N . LYS A 1 168 ? -19.169 6.802 -10.906 1.00 80.06 168 LYS A N 1
ATOM 1427 C CA . LYS A 1 168 ? -20.529 7.351 -10.792 1.00 80.06 168 LYS A CA 1
ATOM 1428 C C . LYS A 1 168 ? -20.954 7.385 -9.323 1.00 80.06 168 LYS A C 1
ATOM 1430 O O . LYS A 1 168 ? -20.774 6.408 -8.606 1.00 80.06 168 LYS A O 1
ATOM 1435 N N . TYR A 1 169 ? -21.589 8.477 -8.897 1.00 83.50 169 TYR A N 1
ATOM 1436 C CA . TYR A 1 169 ? -22.005 8.676 -7.500 1.00 83.50 169 TYR A CA 1
ATOM 1437 C C . TYR A 1 169 ? -22.895 7.544 -6.972 1.00 83.50 169 TYR A C 1
ATOM 1439 O O . TYR A 1 169 ? -22.657 7.059 -5.875 1.00 83.50 169 TYR A O 1
ATOM 1447 N N . ARG A 1 170 ? -23.846 7.056 -7.782 1.00 83.00 170 ARG A N 1
ATOM 1448 C CA . ARG A 1 170 ? -24.736 5.945 -7.395 1.00 83.00 170 ARG A CA 1
ATOM 1449 C C . ARG A 1 170 ? -23.979 4.658 -7.051 1.00 83.00 170 ARG A C 1
ATOM 1451 O O . ARG A 1 170 ? -24.343 3.987 -6.098 1.00 83.00 170 ARG A O 1
ATOM 1458 N N . GLU A 1 171 ? -22.924 4.336 -7.801 1.00 80.31 171 GLU A N 1
ATOM 1459 C CA . GLU A 1 171 ? -22.086 3.154 -7.540 1.00 80.31 171 GLU A CA 1
ATOM 1460 C C . GLU A 1 171 ? -21.261 3.325 -6.258 1.00 80.31 171 GLU A C 1
ATOM 1462 O O . GLU A 1 171 ? -21.016 2.359 -5.538 1.00 80.31 171 GLU A O 1
ATOM 1467 N N . ILE A 1 172 ? -20.844 4.560 -5.961 1.00 81.50 172 ILE A N 1
ATOM 1468 C CA . ILE A 1 172 ? -20.122 4.893 -4.730 1.00 81.50 172 ILE A CA 1
ATOM 1469 C C . ILE A 1 172 ? -21.059 4.765 -3.520 1.00 81.50 172 ILE A C 1
ATOM 1471 O O . ILE A 1 172 ? -20.700 4.130 -2.539 1.00 81.50 172 ILE A O 1
ATOM 1475 N N . GLU A 1 173 ? -22.263 5.332 -3.590 1.00 82.19 173 GLU A N 1
ATOM 1476 C CA . GLU A 1 173 ? -23.219 5.346 -2.472 1.00 82.19 173 GLU A CA 1
ATOM 1477 C C . GLU A 1 173 ? -23.802 3.968 -2.149 1.00 82.19 173 GLU A C 1
ATOM 1479 O O . GLU A 1 173 ? -24.141 3.715 -1.000 1.00 82.19 173 GLU A O 1
ATOM 1484 N N . SER A 1 174 ? -23.854 3.057 -3.125 1.00 82.44 174 SER A N 1
ATOM 1485 C CA . SER A 1 174 ? -24.260 1.665 -2.891 1.00 82.44 174 SER A CA 1
ATOM 1486 C C . SER A 1 174 ? -23.226 0.819 -2.135 1.00 82.44 174 SER A C 1
ATOM 1488 O O . SER A 1 174 ? -23.499 -0.339 -1.833 1.00 82.44 174 SER A O 1
ATOM 1490 N N . ASN A 1 175 ? -22.025 1.344 -1.867 1.00 84.06 175 ASN A N 1
ATOM 1491 C CA . ASN A 1 175 ? -21.001 0.612 -1.129 1.00 84.06 175 ASN A CA 1
ATOM 1492 C C . ASN A 1 175 ? -21.206 0.756 0.386 1.00 84.06 175 ASN A C 1
ATOM 1494 O O . ASN A 1 175 ? -20.863 1.794 0.956 1.00 84.06 175 ASN A O 1
ATOM 1498 N N . GLU A 1 176 ? -21.706 -0.307 1.017 1.00 87.94 176 GLU A N 1
ATOM 1499 C CA . GLU A 1 176 ? -21.921 -0.400 2.471 1.00 87.94 176 GLU A CA 1
ATOM 1500 C C . GLU A 1 176 ? -20.608 -0.358 3.273 1.00 87.94 176 GLU A C 1
ATOM 1502 O O . GLU A 1 176 ? -20.580 0.139 4.398 1.00 87.94 176 GLU A O 1
ATOM 1507 N N . PHE A 1 177 ? -19.497 -0.801 2.675 1.00 89.94 177 PHE A N 1
ATOM 1508 C CA . PHE A 1 177 ? -18.161 -0.762 3.276 1.00 89.94 177 PHE A CA 1
ATOM 1509 C C . PHE A 1 177 ? -17.484 0.579 2.978 1.00 89.94 177 PHE A C 1
ATOM 1511 O O . PHE A 1 177 ? -16.582 0.687 2.136 1.00 89.94 177 PHE A O 1
ATOM 1518 N N . SER A 1 178 ? -18.017 1.635 3.589 1.00 90.69 178 SER A N 1
ATOM 1519 C CA . SER A 1 178 ? -17.601 3.012 3.336 1.00 90.69 178 SER A CA 1
ATOM 1520 C C . SER A 1 178 ? -16.461 3.484 4.231 1.00 90.69 178 SER A C 1
ATOM 1522 O O . SER A 1 178 ? -15.764 4.410 3.842 1.00 90.69 178 SER A O 1
ATOM 1524 N N . GLU A 1 179 ? -16.256 2.907 5.413 1.00 93.25 179 GLU A N 1
ATOM 1525 C CA . GLU A 1 179 ? -15.220 3.365 6.343 1.00 93.25 179 GLU A CA 1
ATOM 1526 C C . GLU A 1 179 ? -13.916 2.613 6.113 1.00 93.25 179 GLU A C 1
ATOM 1528 O O . GLU A 1 179 ? -13.858 1.399 6.252 1.00 93.25 179 GLU A O 1
ATOM 1533 N N . ARG A 1 180 ? -12.832 3.317 5.799 1.00 94.31 180 ARG A N 1
ATOM 1534 C CA . ARG A 1 180 ? -11.538 2.693 5.521 1.00 94.31 180 ARG A CA 1
ATOM 1535 C C . ARG A 1 180 ? -10.533 2.988 6.618 1.00 94.31 180 ARG A C 1
ATOM 1537 O O . ARG A 1 180 ? -10.295 4.150 6.939 1.00 94.31 180 ARG A O 1
ATOM 1544 N N . LEU A 1 181 ? -9.857 1.946 7.096 1.00 95.75 181 LEU A N 1
ATOM 1545 C CA . LEU A 1 181 ? -8.597 2.042 7.828 1.00 95.75 181 LEU A CA 1
ATOM 1546 C C . LEU A 1 181 ? -7.425 1.765 6.880 1.00 95.75 181 LEU A C 1
ATOM 1548 O O . LEU A 1 181 ? -7.331 0.687 6.298 1.00 95.75 181 LEU A O 1
ATOM 1552 N N . GLU A 1 182 ? -6.487 2.703 6.780 1.00 95.62 182 GLU A N 1
ATOM 1553 C CA . GLU A 1 182 ? -5.229 2.531 6.049 1.00 95.62 182 GLU A CA 1
ATOM 1554 C C . GLU A 1 182 ? -4.033 2.481 6.996 1.00 95.62 182 GLU A C 1
ATOM 1556 O O . GLU A 1 182 ? -3.828 3.379 7.818 1.00 95.62 182 GLU A O 1
ATOM 1561 N N . PHE A 1 183 ? -3.187 1.471 6.810 1.00 95.12 183 PHE A N 1
ATOM 1562 C CA . PHE A 1 183 ? -1.824 1.444 7.320 1.00 95.12 183 PHE A CA 1
ATOM 1563 C C . PHE A 1 183 ? -0.892 1.899 6.205 1.00 95.12 183 PHE A C 1
ATOM 1565 O O . PHE A 1 183 ? -0.503 1.108 5.348 1.00 95.12 183 PHE A O 1
ATOM 1572 N N . ARG A 1 184 ? -0.504 3.174 6.232 1.00 93.56 184 ARG A N 1
ATOM 1573 C CA . ARG A 1 184 ? 0.502 3.707 5.314 1.00 93.56 184 ARG A CA 1
ATOM 1574 C C . ARG A 1 184 ? 1.873 3.558 5.939 1.00 93.56 184 ARG A C 1
ATOM 1576 O O . ARG A 1 184 ? 2.178 4.244 6.914 1.00 93.56 184 ARG A O 1
ATOM 1583 N N . LEU A 1 185 ? 2.679 2.652 5.407 1.00 92.12 185 LEU A N 1
ATOM 1584 C CA . LEU A 1 185 ? 4.023 2.351 5.880 1.00 92.12 185 LEU A CA 1
ATOM 1585 C C . LEU A 1 185 ? 5.041 3.101 5.027 1.00 92.12 185 LEU A C 1
ATOM 1587 O O . LEU A 1 185 ? 4.998 3.006 3.809 1.00 92.12 185 LEU A O 1
ATOM 1591 N N . CYS A 1 186 ? 5.968 3.820 5.654 1.00 87.25 186 CYS A N 1
ATOM 1592 C CA . CYS A 1 186 ? 7.007 4.587 4.961 1.00 87.25 186 CYS A CA 1
ATOM 1593 C C . CYS A 1 186 ? 8.403 4.098 5.370 1.00 87.25 186 CYS A C 1
ATOM 1595 O O . CYS A 1 186 ? 8.635 3.786 6.546 1.00 87.25 186 CYS A O 1
ATOM 1597 N N . ALA A 1 187 ? 9.351 4.115 4.429 1.00 80.88 187 ALA A N 1
ATOM 1598 C CA . ALA A 1 187 ? 10.730 3.656 4.637 1.00 80.88 187 ALA A CA 1
ATOM 1599 C C . ALA A 1 187 ? 11.433 4.313 5.842 1.00 80.88 187 ALA A C 1
ATOM 1601 O O . ALA A 1 187 ? 12.169 3.655 6.572 1.00 80.88 187 ALA A O 1
ATOM 1602 N N . ASN A 1 188 ? 11.140 5.586 6.131 1.00 73.94 188 ASN A N 1
ATOM 1603 C CA . ASN A 1 188 ? 11.832 6.356 7.173 1.00 73.94 188 ASN A CA 1
ATOM 1604 C C . ASN A 1 188 ? 11.647 5.812 8.600 1.00 73.94 188 ASN A C 1
ATOM 1606 O O . ASN A 1 188 ? 12.367 6.213 9.515 1.00 73.94 188 ASN A O 1
ATOM 1610 N N . ASN A 1 189 ? 10.639 4.975 8.856 1.00 71.06 189 ASN A N 1
ATOM 1611 C CA . ASN A 1 189 ? 10.407 4.421 10.193 1.00 71.06 189 ASN A CA 1
ATOM 1612 C C . ASN A 1 189 ? 9.857 2.994 10.205 1.00 71.06 189 ASN A C 1
ATOM 1614 O O . ASN A 1 189 ? 9.381 2.550 11.254 1.00 71.06 189 ASN A O 1
ATOM 1618 N N . CYS A 1 190 ? 9.913 2.292 9.078 1.00 77.75 190 CYS A N 1
ATOM 1619 C CA . CYS A 1 190 ? 9.493 0.908 8.977 1.00 77.75 190 CYS A CA 1
ATOM 1620 C C . CYS A 1 190 ? 10.678 0.058 8.511 1.00 77.75 190 CYS A C 1
ATOM 1622 O O . CYS A 1 190 ? 11.059 0.082 7.347 1.00 77.75 190 CYS A O 1
ATOM 1624 N N . ALA A 1 191 ? 11.241 -0.723 9.438 1.00 73.38 191 ALA A N 1
ATOM 1625 C CA . ALA A 1 191 ? 12.356 -1.636 9.167 1.00 73.38 191 ALA A CA 1
ATOM 1626 C C . ALA A 1 191 ? 12.010 -2.765 8.185 1.00 73.38 191 ALA A C 1
ATOM 1628 O O . ALA A 1 191 ? 12.900 -3.456 7.711 1.00 73.38 191 ALA A O 1
ATOM 1629 N N . TYR A 1 192 ? 10.723 -2.953 7.900 1.00 80.38 192 TYR A N 1
ATOM 1630 C CA . TYR A 1 192 ? 10.226 -3.979 6.994 1.00 80.38 192 TYR A CA 1
ATOM 1631 C C . TYR A 1 192 ? 10.135 -3.471 5.546 1.00 80.38 192 TYR A C 1
ATOM 1633 O O . TYR A 1 192 ? 9.779 -4.240 4.663 1.00 80.38 192 TYR A O 1
ATOM 1641 N N . MET A 1 193 ? 10.454 -2.202 5.264 1.00 86.69 193 MET A N 1
ATOM 1642 C CA . MET A 1 193 ? 10.418 -1.622 3.912 1.00 86.69 193 MET A CA 1
ATOM 1643 C C . MET A 1 193 ? 11.639 -2.043 3.084 1.00 86.69 193 MET A C 1
ATOM 1645 O O . MET A 1 193 ? 12.487 -1.223 2.751 1.00 86.69 193 MET A O 1
ATOM 1649 N N . HIS A 1 194 ? 11.727 -3.340 2.795 1.00 86.88 194 HIS A N 1
ATOM 1650 C CA . HIS A 1 194 ? 12.771 -3.963 1.987 1.00 86.88 194 HIS A CA 1
ATOM 1651 C C . HIS A 1 194 ? 12.132 -4.738 0.833 1.00 86.88 194 HIS A C 1
ATOM 1653 O O . HIS A 1 194 ? 11.051 -5.305 1.010 1.00 86.88 194 HIS A O 1
ATOM 1659 N N . MET A 1 195 ? 12.806 -4.803 -0.317 1.00 87.75 195 MET A N 1
ATOM 1660 C CA . MET A 1 195 ? 12.294 -5.491 -1.512 1.00 87.75 195 MET A CA 1
ATOM 1661 C C . MET A 1 195 ? 12.064 -6.993 -1.283 1.00 87.75 195 MET A C 1
ATOM 1663 O O . MET A 1 195 ? 11.169 -7.583 -1.874 1.00 87.75 195 MET A O 1
ATOM 1667 N N . ASP A 1 196 ? 12.798 -7.617 -0.362 1.00 89.00 196 ASP A N 1
ATOM 1668 C CA . ASP A 1 196 ? 12.552 -9.023 -0.009 1.00 89.00 196 ASP A CA 1
ATOM 1669 C C . ASP A 1 196 ? 11.225 -9.246 0.721 1.00 89.00 196 ASP A C 1
ATOM 1671 O O . ASP A 1 196 ? 10.631 -10.312 0.598 1.00 89.00 196 ASP A O 1
ATOM 1675 N N . ASN A 1 197 ? 10.726 -8.250 1.462 1.00 92.06 197 ASN A N 1
ATOM 1676 C CA . ASN A 1 197 ? 9.477 -8.398 2.215 1.00 92.06 197 ASN A CA 1
ATOM 1677 C C . ASN A 1 197 ? 8.230 -8.283 1.333 1.00 92.06 197 ASN A C 1
ATOM 1679 O O . ASN A 1 197 ? 7.134 -8.576 1.813 1.00 92.06 197 ASN A O 1
ATOM 1683 N N . ILE A 1 198 ? 8.398 -7.878 0.072 1.00 93.06 198 ILE A N 1
ATOM 1684 C CA . ILE A 1 198 ? 7.335 -7.842 -0.935 1.00 93.06 198 ILE A CA 1
ATOM 1685 C C . ILE A 1 198 ? 7.414 -9.018 -1.922 1.00 93.06 198 ILE A C 1
ATOM 1687 O O . ILE A 1 198 ? 6.686 -9.021 -2.904 1.00 93.06 198 ILE A O 1
ATOM 1691 N N . LYS A 1 199 ? 8.286 -10.008 -1.695 1.00 93.56 199 LYS A N 1
ATOM 1692 C CA . LYS A 1 199 ? 8.255 -11.270 -2.447 1.00 93.56 199 LYS A CA 1
ATOM 1693 C C . LYS A 1 199 ? 7.072 -12.119 -1.975 1.00 93.56 199 LYS A C 1
ATOM 1695 O O . LYS A 1 199 ? 6.766 -12.145 -0.781 1.00 93.56 199 LYS A O 1
ATOM 1700 N N . GLY A 1 200 ? 6.442 -12.820 -2.907 1.00 95.50 200 GLY A N 1
ATOM 1701 C CA . GLY A 1 200 ? 5.249 -13.621 -2.680 1.00 95.50 200 GLY A CA 1
ATOM 1702 C C . GLY A 1 200 ? 3.940 -12.897 -2.991 1.00 95.50 200 GLY A C 1
ATOM 1703 O O . GLY A 1 200 ? 3.907 -11.734 -3.401 1.00 95.50 200 GLY A O 1
ATOM 1704 N N . ASN A 1 201 ? 2.843 -13.625 -2.815 1.00 96.50 201 ASN A N 1
ATOM 1705 C CA . ASN A 1 201 ? 1.479 -13.123 -2.972 1.00 96.50 201 ASN A CA 1
ATOM 1706 C C . ASN A 1 201 ? 1.040 -12.263 -1.767 1.00 96.50 201 ASN A C 1
ATOM 1708 O O . ASN A 1 201 ? 1.794 -12.040 -0.816 1.00 96.50 201 ASN A O 1
ATOM 1712 N N . TYR A 1 202 ? -0.210 -11.787 -1.768 1.00 95.56 202 TYR A N 1
ATOM 1713 C CA . TYR A 1 202 ? -0.730 -10.929 -0.694 1.00 95.56 202 TYR A CA 1
ATOM 1714 C C . TYR A 1 202 ? -0.639 -11.532 0.703 1.00 95.56 202 TYR A C 1
ATOM 1716 O O . TYR A 1 202 ? -0.255 -10.822 1.629 1.00 95.56 202 TYR A O 1
ATOM 1724 N N . GLU A 1 203 ? -0.941 -12.816 0.876 1.00 95.62 203 GLU A N 1
ATOM 1725 C CA . GLU A 1 203 ? -0.874 -13.444 2.198 1.00 95.62 203 GLU A CA 1
ATOM 1726 C C . GLU A 1 203 ? 0.570 -13.508 2.709 1.00 95.62 203 GLU A C 1
ATOM 1728 O O . GLU A 1 203 ? 0.826 -13.238 3.884 1.00 95.62 203 GLU A O 1
ATOM 1733 N N . GLU A 1 204 ? 1.525 -13.826 1.837 1.00 96.50 204 GLU A N 1
ATOM 1734 C CA . GLU A 1 204 ? 2.950 -13.891 2.176 1.00 96.50 204 GLU A CA 1
ATOM 1735 C C . GLU A 1 204 ? 3.488 -12.510 2.557 1.00 96.50 204 GLU A C 1
ATOM 1737 O O . GLU A 1 204 ? 4.013 -12.331 3.662 1.00 96.50 204 GLU A O 1
ATOM 1742 N N . VAL A 1 205 ? 3.249 -11.507 1.706 1.00 96.62 205 VAL A N 1
ATOM 1743 C CA . VAL A 1 205 ? 3.638 -10.118 1.973 1.00 96.62 205 VAL A CA 1
ATOM 1744 C C . VAL A 1 205 ? 2.976 -9.618 3.255 1.00 96.62 205 VAL A C 1
ATOM 1746 O O . VAL A 1 205 ? 3.654 -9.129 4.158 1.00 96.62 205 VAL A O 1
ATOM 1749 N N . PHE A 1 206 ? 1.666 -9.797 3.414 1.00 96.75 206 PHE A N 1
ATOM 1750 C CA . PHE A 1 206 ? 0.959 -9.396 4.627 1.00 96.75 206 PHE A CA 1
ATOM 1751 C C . PHE A 1 206 ? 1.579 -10.015 5.891 1.00 96.75 206 PHE A C 1
ATOM 1753 O O . PHE A 1 206 ? 1.801 -9.314 6.884 1.00 96.75 206 PHE A O 1
ATOM 1760 N N . ASN A 1 207 ? 1.916 -11.308 5.862 1.00 95.62 207 ASN A N 1
ATOM 1761 C CA . ASN A 1 207 ? 2.524 -11.997 6.999 1.00 95.62 207 ASN A CA 1
ATOM 1762 C C . ASN A 1 207 ? 3.917 -11.448 7.356 1.00 95.62 207 ASN A C 1
ATOM 1764 O O . ASN A 1 207 ? 4.230 -11.357 8.551 1.00 95.62 207 ASN A O 1
ATOM 1768 N N . ASN A 1 208 ? 4.705 -11.010 6.367 1.00 93.69 208 ASN A N 1
ATOM 1769 C CA . ASN A 1 208 ? 5.991 -10.339 6.592 1.00 93.69 208 ASN A CA 1
ATOM 1770 C C . ASN A 1 208 ? 5.810 -9.024 7.372 1.00 93.69 208 ASN A C 1
ATOM 1772 O O . ASN A 1 208 ? 6.556 -8.746 8.316 1.00 93.69 208 ASN A O 1
ATOM 1776 N N . TYR A 1 209 ? 4.774 -8.240 7.049 1.00 94.56 209 TYR A N 1
ATOM 1777 C CA . TYR A 1 209 ? 4.484 -6.955 7.706 1.00 94.56 209 TYR A CA 1
ATOM 1778 C C . TYR A 1 209 ? 3.636 -7.075 8.982 1.00 94.56 209 TYR A C 1
ATOM 1780 O O . TYR A 1 209 ? 3.621 -6.155 9.809 1.00 94.56 209 TYR A O 1
ATOM 1788 N N . LEU A 1 210 ? 2.975 -8.212 9.207 1.00 93.69 210 LEU A N 1
ATOM 1789 C CA . LEU A 1 210 ? 2.067 -8.450 10.330 1.00 93.69 210 LEU A CA 1
ATOM 1790 C C . LEU A 1 210 ? 2.640 -8.064 11.714 1.00 93.69 210 LEU A C 1
ATOM 1792 O O . LEU A 1 210 ? 1.899 -7.466 12.504 1.00 93.69 210 LEU A O 1
ATOM 1796 N N . PRO A 1 211 ? 3.915 -8.350 12.074 1.00 89.38 211 PRO A N 1
ATOM 1797 C CA . PRO A 1 211 ? 4.485 -7.876 13.338 1.00 89.38 211 PRO A CA 1
ATOM 1798 C C . PRO A 1 211 ? 4.437 -6.348 13.492 1.00 89.38 211 PRO A C 1
ATOM 1800 O O . PRO A 1 211 ? 4.084 -5.848 14.562 1.00 89.38 211 PRO A O 1
ATOM 1803 N N . PHE A 1 212 ? 4.762 -5.607 12.430 1.00 89.25 212 PHE A N 1
ATOM 1804 C CA . PHE A 1 212 ? 4.794 -4.146 12.442 1.00 89.25 212 PHE A CA 1
ATOM 1805 C C . PHE A 1 212 ? 3.386 -3.551 12.479 1.00 89.25 212 PHE A C 1
ATOM 1807 O O . PHE A 1 212 ? 3.112 -2.675 13.301 1.00 89.25 212 PHE A O 1
ATOM 1814 N N . LEU A 1 213 ? 2.469 -4.084 11.667 1.00 92.56 213 LEU A N 1
ATOM 1815 C CA . LEU A 1 213 ? 1.058 -3.684 11.663 1.00 92.56 213 LEU A CA 1
ATOM 1816 C C . LEU A 1 213 ? 0.423 -3.862 13.052 1.00 92.56 213 LEU A C 1
ATOM 1818 O O . LEU A 1 213 ? -0.218 -2.953 13.578 1.00 92.56 213 LEU A O 1
ATOM 1822 N N . SER A 1 214 ? 0.697 -4.993 13.708 1.00 90.62 214 SER A N 1
ATOM 1823 C CA . SER A 1 214 ? 0.216 -5.290 15.069 1.00 90.62 214 SER A CA 1
ATOM 1824 C C . SER A 1 214 ? 0.749 -4.310 16.113 1.00 90.62 214 SER A C 1
ATOM 1826 O O . SER A 1 214 ? 0.054 -3.964 17.073 1.00 90.62 214 SER A O 1
ATOM 1828 N N . ALA A 1 215 ? 1.986 -3.850 15.938 1.00 85.50 215 ALA A N 1
ATOM 1829 C CA . ALA A 1 215 ? 2.578 -2.855 16.811 1.00 85.50 215 ALA A CA 1
ATOM 1830 C C . ALA A 1 215 ? 1.939 -1.473 16.626 1.00 85.50 215 ALA A C 1
ATOM 1832 O O . ALA A 1 215 ? 1.617 -0.822 17.619 1.00 85.50 215 ALA A O 1
ATOM 1833 N N . LEU A 1 216 ? 1.712 -1.044 15.380 1.00 86.69 216 LEU A N 1
ATOM 1834 C CA . LEU A 1 216 ? 1.013 0.209 15.082 1.00 86.69 216 LEU A CA 1
ATOM 1835 C C . LEU A 1 216 ? -0.419 0.189 15.629 1.00 86.69 216 LEU A C 1
ATOM 1837 O O . LEU A 1 216 ? -0.829 1.144 16.288 1.00 86.69 216 LEU A O 1
ATOM 1841 N N . TYR A 1 217 ? -1.135 -0.926 15.451 1.00 89.56 217 TYR A N 1
ATOM 1842 C CA . TYR A 1 217 ? -2.461 -1.127 16.034 1.00 89.56 217 TYR A CA 1
ATOM 1843 C C . TYR A 1 217 ? -2.439 -0.930 17.557 1.00 89.56 217 TYR A C 1
ATOM 1845 O O . TYR A 1 217 ? -3.224 -0.165 18.108 1.00 89.56 217 TYR A O 1
ATOM 1853 N N . ASN A 1 218 ? -1.499 -1.566 18.258 1.00 84.69 218 ASN A N 1
ATOM 1854 C CA . ASN A 1 218 ? -1.378 -1.416 19.710 1.00 84.69 218 ASN A CA 1
ATOM 1855 C C . ASN A 1 218 ? -1.075 0.018 20.157 1.00 84.69 218 ASN A C 1
ATOM 1857 O O . ASN A 1 218 ? -1.503 0.415 21.237 1.00 84.69 218 ASN A O 1
ATOM 1861 N N . ILE A 1 219 ? -0.285 0.761 19.378 1.00 81.50 219 ILE A N 1
ATOM 1862 C CA . ILE A 1 219 ? 0.168 2.102 19.757 1.00 81.50 219 ILE A CA 1
ATOM 1863 C C . ILE A 1 219 ? -0.937 3.136 19.577 1.00 81.50 219 ILE A C 1
ATOM 1865 O O . ILE A 1 219 ? -1.074 3.994 20.444 1.00 81.50 219 ILE A O 1
ATOM 1869 N N . TYR A 1 220 ? -1.670 3.074 18.465 1.00 84.12 220 TYR A N 1
ATOM 1870 C CA . TYR A 1 220 ? -2.595 4.141 18.079 1.00 84.12 220 TYR A CA 1
ATOM 1871 C C . TYR A 1 220 ? -4.065 3.725 18.143 1.00 84.12 220 TYR A C 1
ATOM 1873 O O . TYR A 1 220 ? -4.905 4.566 18.415 1.00 84.12 220 TYR A O 1
ATOM 1881 N N . ILE A 1 221 ? -4.389 2.455 17.886 1.00 87.44 221 ILE A N 1
ATOM 1882 C CA . ILE A 1 221 ? -5.771 2.015 17.645 1.00 87.44 221 ILE A CA 1
ATOM 1883 C C . ILE A 1 221 ? -6.400 1.374 18.883 1.00 87.44 221 ILE A C 1
ATOM 1885 O O . ILE A 1 221 ? -7.522 1.713 19.238 1.00 87.44 221 ILE A O 1
ATOM 1889 N N . LYS A 1 222 ? -5.687 0.457 19.551 1.00 85.75 222 LYS A N 1
ATOM 1890 C CA . LYS A 1 222 ? -6.257 -0.487 20.534 1.00 85.75 222 LYS A CA 1
ATOM 1891 C C . LYS A 1 222 ? -7.148 0.143 21.616 1.00 85.75 222 LYS A C 1
ATOM 1893 O O . LYS A 1 222 ? -8.098 -0.503 22.040 1.00 85.75 222 LYS A O 1
ATOM 1898 N N . ASN A 1 223 ? -6.807 1.342 22.085 1.00 82.38 223 ASN A N 1
ATOM 1899 C CA . ASN A 1 223 ? -7.526 2.024 23.168 1.00 82.38 223 ASN A CA 1
ATOM 1900 C C . ASN A 1 223 ? -8.428 3.165 22.672 1.00 82.38 223 ASN A C 1
ATOM 1902 O O . ASN A 1 223 ? -9.071 3.809 23.487 1.00 82.38 223 ASN A O 1
ATOM 1906 N N . SER A 1 224 ? -8.427 3.437 21.369 1.00 84.75 224 SER A N 1
ATOM 1907 C CA . SER A 1 224 ? -9.028 4.635 20.773 1.00 84.75 224 SER A CA 1
ATOM 1908 C C . SER A 1 224 ? -10.120 4.301 19.763 1.00 84.75 224 SER A C 1
ATOM 1910 O O . SER A 1 224 ? -10.934 5.156 19.426 1.00 84.75 224 SER A O 1
ATOM 1912 N N . VAL A 1 225 ? -10.133 3.072 19.247 1.00 87.50 225 VAL A N 1
ATOM 1913 C CA . VAL A 1 225 ? -11.097 2.619 18.248 1.00 87.50 225 VAL A CA 1
ATOM 1914 C C . VAL A 1 225 ? -11.517 1.195 18.575 1.00 87.50 225 VAL A C 1
ATOM 1916 O O . VAL A 1 225 ? -10.680 0.321 18.814 1.00 87.50 225 VAL A O 1
ATOM 1919 N N . THR A 1 226 ? -12.823 0.968 18.568 1.00 88.38 226 THR A N 1
ATOM 1920 C CA . THR A 1 226 ? -13.432 -0.350 18.718 1.00 88.38 226 THR A CA 1
ATOM 1921 C C . THR A 1 226 ? -13.825 -0.875 17.348 1.00 88.38 226 THR A C 1
ATOM 1923 O O . THR A 1 226 ? -14.417 -0.145 16.555 1.00 88.38 226 THR A O 1
ATOM 1926 N N . PHE A 1 227 ? -13.504 -2.144 17.096 1.00 89.56 227 PHE A N 1
ATOM 1927 C CA . PHE A 1 227 ? -13.885 -2.851 15.879 1.00 89.56 227 PHE A CA 1
ATOM 1928 C C . PHE A 1 227 ? -14.827 -4.001 16.216 1.00 89.56 227 PHE A C 1
ATOM 1930 O O . PHE A 1 227 ? -14.537 -4.777 17.133 1.00 89.56 227 PHE A O 1
ATOM 1937 N N . SER A 1 228 ? -15.915 -4.132 15.460 1.00 86.44 228 SER A N 1
ATOM 1938 C CA . SER A 1 228 ? -16.723 -5.353 15.461 1.00 86.44 228 SER A CA 1
ATOM 1939 C C . SER A 1 228 ? -16.001 -6.410 14.627 1.00 86.44 228 SER A C 1
ATOM 1941 O O . SER A 1 228 ? -15.754 -6.195 13.443 1.00 86.44 228 SER A O 1
ATOM 1943 N N . LEU A 1 229 ? -15.591 -7.514 15.256 1.00 78.75 229 LEU A N 1
ATOM 1944 C CA . LEU A 1 229 ? -14.859 -8.582 14.575 1.00 78.75 229 LEU A CA 1
ATOM 1945 C C . LEU A 1 229 ? -15.841 -9.552 13.931 1.00 78.75 229 LEU A C 1
ATOM 1947 O O . LEU A 1 229 ? -16.660 -10.150 14.626 1.00 78.75 229 LEU A O 1
ATOM 1951 N N . ASP A 1 230 ? -15.694 -9.749 12.630 1.00 81.62 230 ASP A N 1
ATOM 1952 C CA . ASP A 1 230 ? -16.390 -10.760 11.847 1.00 81.62 230 ASP A CA 1
ATOM 1953 C C . ASP A 1 230 ? -15.403 -11.479 10.908 1.00 81.62 230 ASP A C 1
ATOM 1955 O O . ASP A 1 230 ? -14.198 -11.204 10.913 1.00 81.62 230 ASP A O 1
ATOM 1959 N N . ASP A 1 231 ? -15.900 -12.415 10.103 1.00 84.75 231 ASP A N 1
ATOM 1960 C CA . ASP A 1 231 ? -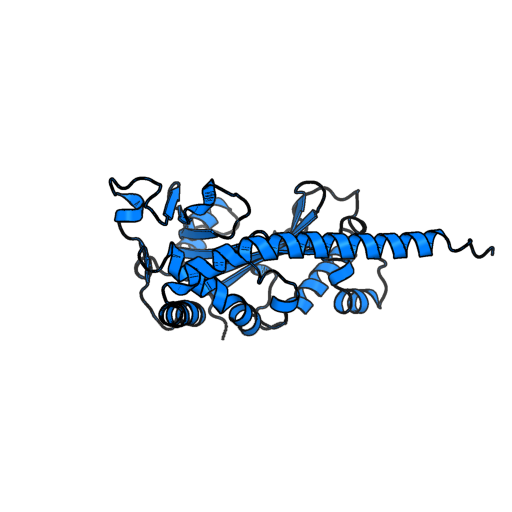15.076 -13.165 9.147 1.00 84.75 231 ASP A CA 1
ATOM 1961 C C . ASP A 1 231 ? -14.757 -12.373 7.861 1.00 84.75 231 ASP A C 1
ATOM 1963 O O . ASP A 1 231 ? -14.044 -12.877 6.992 1.00 84.75 231 ASP A O 1
ATOM 1967 N N . THR A 1 232 ? -15.225 -11.125 7.737 1.00 86.75 232 THR A N 1
ATOM 1968 C CA . THR A 1 232 ? -15.021 -10.273 6.551 1.00 86.75 232 THR A CA 1
ATOM 1969 C C . THR A 1 232 ? -13.560 -9.827 6.408 1.00 86.75 232 THR A C 1
ATOM 1971 O O . THR A 1 232 ? -13.060 -9.651 5.289 1.00 86.75 232 THR A O 1
ATOM 1974 N N . HIS A 1 233 ? -12.853 -9.703 7.539 1.00 91.50 233 HIS A N 1
ATOM 1975 C CA . HIS A 1 233 ? -11.472 -9.214 7.612 1.00 91.50 233 HIS A CA 1
ATOM 1976 C C . HIS A 1 233 ? -10.509 -10.203 8.287 1.00 91.50 233 HIS A C 1
ATOM 1978 O O . HIS A 1 233 ? -9.985 -9.938 9.380 1.00 91.50 233 HIS A O 1
ATOM 1984 N N . PRO A 1 234 ? -10.242 -11.369 7.673 1.00 92.50 234 PRO A N 1
ATOM 1985 C CA . PRO A 1 234 ? -9.391 -12.386 8.277 1.00 92.50 234 PRO A CA 1
ATOM 1986 C C . PRO A 1 234 ? -7.967 -11.880 8.544 1.00 92.50 234 PRO A C 1
ATOM 1988 O O . PRO A 1 234 ? -7.390 -12.221 9.583 1.00 92.50 234 PRO A O 1
ATOM 1991 N N . ASN A 1 235 ? -7.394 -11.039 7.677 1.00 95.00 235 ASN A N 1
ATOM 1992 C CA . ASN A 1 235 ? -6.059 -10.489 7.903 1.00 95.00 235 ASN A CA 1
ATOM 1993 C C . ASN A 1 235 ? -6.056 -9.399 8.973 1.00 95.00 235 ASN A C 1
ATOM 1995 O O . ASN A 1 235 ? -5.193 -9.419 9.859 1.00 95.00 235 ASN A O 1
ATOM 1999 N N . PHE A 1 236 ? -7.059 -8.522 9.005 1.00 95.12 236 PHE A N 1
ATOM 2000 C CA . PHE A 1 236 ? -7.199 -7.584 10.123 1.00 95.12 236 PHE A CA 1
ATOM 2001 C C . PHE A 1 236 ? -7.339 -8.302 11.477 1.00 95.12 236 PHE A C 1
ATOM 2003 O O . PHE A 1 236 ? -6.679 -7.949 12.460 1.00 95.12 236 PHE A O 1
ATOM 2010 N N . ASN A 1 237 ? -8.105 -9.393 11.525 1.00 93.94 237 ASN A N 1
ATOM 2011 C CA . ASN A 1 237 ? -8.252 -10.215 12.725 1.00 93.94 237 ASN A CA 1
ATOM 2012 C C . ASN A 1 237 ? -6.909 -10.804 13.191 1.00 93.94 237 ASN A C 1
ATOM 2014 O O . ASN A 1 237 ? -6.644 -10.875 14.401 1.00 93.94 237 ASN A O 1
ATOM 2018 N N . LYS A 1 238 ? -6.005 -11.165 12.263 1.00 94.81 238 LYS A N 1
ATOM 2019 C CA . LYS A 1 238 ? -4.627 -11.576 12.596 1.00 94.81 238 LYS A CA 1
ATOM 2020 C C . LYS A 1 238 ? -3.848 -10.440 13.275 1.00 94.81 238 LYS A C 1
ATOM 2022 O O . LYS A 1 238 ? -3.148 -10.717 14.256 1.00 94.81 238 LYS A O 1
ATOM 2027 N N . ILE A 1 239 ? -3.992 -9.185 12.823 1.00 95.00 239 ILE A N 1
ATOM 2028 C CA . ILE A 1 239 ? -3.367 -7.997 13.452 1.00 95.00 239 ILE A CA 1
ATOM 2029 C C . ILE A 1 239 ? -3.818 -7.891 14.908 1.00 95.00 239 ILE A C 1
ATOM 2031 O O . ILE A 1 239 ? -2.988 -7.816 15.816 1.00 95.00 239 ILE A O 1
ATOM 2035 N N . ILE A 1 240 ? -5.127 -7.951 15.152 1.00 92.56 240 ILE A N 1
ATOM 2036 C CA . ILE A 1 240 ? -5.703 -7.823 16.497 1.00 92.56 240 ILE A CA 1
ATOM 2037 C C . ILE A 1 240 ? -5.265 -8.976 17.403 1.00 92.56 240 ILE A C 1
ATOM 2039 O O . ILE A 1 240 ? -4.874 -8.772 18.556 1.00 92.56 240 ILE A O 1
ATOM 2043 N N . LYS A 1 241 ? -5.281 -10.209 16.896 1.00 91.69 241 LYS A N 1
ATOM 2044 C CA . LYS A 1 241 ? -4.851 -11.385 17.661 1.00 91.69 241 LYS A CA 1
ATOM 2045 C C . LYS A 1 241 ? -3.373 -11.304 18.044 1.00 91.69 241 LYS A C 1
ATOM 2047 O O . LYS A 1 241 ? -3.016 -11.626 19.180 1.00 91.69 241 LYS A O 1
ATOM 2052 N N . LYS A 1 242 ? -2.504 -10.874 17.125 1.00 89.88 242 LYS A N 1
ATOM 2053 C CA . LYS A 1 242 ? -1.066 -10.733 17.389 1.00 89.88 242 LYS A CA 1
ATOM 2054 C C . LYS A 1 242 ? -0.771 -9.540 18.298 1.00 89.88 242 LYS A C 1
ATOM 2056 O O . LYS A 1 242 ? 0.055 -9.667 19.199 1.00 89.88 242 LYS A O 1
ATOM 2061 N N . SER A 1 243 ? -1.498 -8.432 18.156 1.00 88.44 243 SER A N 1
ATOM 2062 C CA . SER A 1 243 ? -1.346 -7.249 19.009 1.00 88.44 243 SER A CA 1
ATOM 2063 C C . SER A 1 243 ? -1.630 -7.569 20.485 1.00 88.44 243 SER A C 1
ATOM 2065 O O . SER A 1 243 ? -0.842 -7.192 21.358 1.00 88.44 243 SER A O 1
ATOM 2067 N N . LYS A 1 244 ? -2.658 -8.384 20.770 1.00 81.25 244 LYS A N 1
ATOM 2068 C CA . LYS A 1 244 ? -2.958 -8.901 22.120 1.00 81.25 244 LYS A CA 1
ATOM 2069 C C . LYS A 1 244 ? -1.792 -9.694 22.730 1.00 81.25 244 LYS A C 1
ATOM 2071 O O . LYS A 1 244 ? -1.542 -9.565 23.925 1.00 81.25 244 LYS A O 1
ATOM 2076 N N . LYS A 1 245 ? -1.046 -10.457 21.921 1.00 71.12 245 LYS A N 1
ATOM 2077 C CA . LYS A 1 245 ? 0.115 -11.255 22.366 1.00 71.12 245 LYS A CA 1
ATOM 2078 C C . LYS A 1 245 ? 1.387 -10.427 22.588 1.00 71.12 245 LYS A C 1
ATOM 2080 O O . LYS A 1 245 ? 2.237 -10.826 23.376 1.00 71.12 245 LYS A O 1
ATOM 2085 N N . CYS A 1 246 ? 1.544 -9.292 21.904 1.00 58.47 246 CYS A N 1
ATOM 2086 C CA . CYS A 1 246 ? 2.792 -8.518 21.926 1.00 58.47 246 CYS A CA 1
ATOM 2087 C C . CYS A 1 246 ? 2.978 -7.606 23.157 1.00 58.47 246 CYS A C 1
ATOM 2089 O O . CYS A 1 246 ? 4.111 -7.207 23.431 1.00 58.47 246 CYS A O 1
ATOM 2091 N N . GLY A 1 247 ? 1.919 -7.298 23.920 1.00 51.47 247 GLY A N 1
ATOM 2092 C CA . GLY A 1 247 ? 1.993 -6.497 25.154 1.00 51.47 247 GLY A CA 1
ATOM 2093 C C . GLY A 1 247 ? 2.679 -5.120 25.015 1.00 51.47 247 GLY A C 1
ATOM 2094 O O . GLY A 1 247 ? 3.070 -4.672 23.937 1.00 51.47 247 GLY A O 1
ATOM 2095 N N . THR A 1 248 ? 2.868 -4.422 26.137 1.00 45.88 248 THR A N 1
ATOM 2096 C CA . THR A 1 248 ? 3.451 -3.062 26.225 1.00 45.88 248 THR A CA 1
ATOM 2097 C C . THR A 1 248 ? 4.916 -2.967 25.751 1.00 45.88 248 THR A C 1
ATOM 2099 O O . THR A 1 248 ? 5.439 -1.867 25.561 1.00 45.88 248 THR A O 1
ATOM 2102 N N . ARG A 1 249 ? 5.590 -4.105 25.503 1.00 41.28 249 ARG A N 1
ATOM 2103 C CA . ARG A 1 249 ? 7.006 -4.203 25.082 1.00 41.28 249 ARG A CA 1
ATOM 2104 C C . ARG A 1 249 ? 7.293 -3.587 23.704 1.00 41.28 249 ARG A C 1
ATOM 2106 O O . ARG A 1 249 ? 8.424 -3.179 23.442 1.00 41.28 249 ARG A O 1
ATOM 2113 N N . SER A 1 250 ? 6.286 -3.453 22.840 1.00 46.94 250 SER A N 1
ATOM 2114 C CA . SER A 1 250 ? 6.468 -2.953 21.469 1.00 46.94 250 SER A CA 1
ATOM 2115 C C . SER A 1 250 ? 6.888 -1.475 21.391 1.00 46.94 250 SER A C 1
ATOM 2117 O O . SER A 1 250 ? 7.623 -1.089 20.481 1.00 46.94 250 SER A O 1
ATOM 2119 N N . ARG A 1 251 ? 6.485 -0.638 22.362 1.00 40.06 251 ARG A N 1
ATOM 2120 C CA . ARG A 1 251 ? 6.735 0.821 22.338 1.00 40.06 251 ARG A CA 1
ATOM 2121 C C . ARG A 1 251 ? 8.225 1.173 22.488 1.00 40.06 251 ARG A C 1
ATOM 2123 O O . ARG A 1 251 ? 8.686 2.143 21.887 1.00 40.06 251 ARG A O 1
ATOM 2130 N N . ASN A 1 252 ? 8.986 0.361 23.229 1.00 36.12 252 ASN A N 1
ATOM 2131 C CA . ASN A 1 252 ? 10.417 0.582 23.484 1.00 36.12 252 ASN A CA 1
ATOM 2132 C C . ASN A 1 252 ? 11.319 0.029 22.363 1.00 36.12 252 ASN A C 1
ATOM 2134 O O . ASN A 1 252 ? 12.340 0.638 22.044 1.00 36.12 252 ASN A O 1
ATOM 2138 N N . ASN A 1 253 ? 10.918 -1.063 21.703 1.00 42.84 253 ASN A N 1
ATOM 2139 C CA . ASN A 1 253 ? 11.687 -1.655 20.599 1.00 42.84 253 ASN A CA 1
ATOM 2140 C C . ASN A 1 253 ? 11.570 -0.855 19.290 1.00 42.84 253 ASN A C 1
ATOM 2142 O O . ASN A 1 253 ? 12.566 -0.695 18.588 1.00 42.84 253 ASN A O 1
ATOM 2146 N N . LEU A 1 254 ? 10.411 -0.246 19.012 1.00 43.94 254 LEU A N 1
ATOM 2147 C CA . LEU A 1 254 ? 10.227 0.656 17.863 1.00 43.94 254 LEU A CA 1
ATOM 2148 C C . LEU A 1 254 ? 11.058 1.946 17.963 1.00 43.94 254 LEU A C 1
ATOM 2150 O O . LEU A 1 254 ? 11.523 2.461 16.946 1.00 43.94 254 LEU A O 1
ATOM 2154 N N . LYS A 1 255 ? 11.293 2.460 19.180 1.00 39.44 255 LYS A N 1
ATOM 2155 C CA . LYS A 1 255 ? 12.197 3.604 19.402 1.00 39.44 255 LYS A CA 1
ATOM 2156 C C . LYS A 1 255 ? 13.663 3.239 19.133 1.00 39.44 255 LYS A C 1
ATOM 2158 O O . LYS A 1 255 ? 14.363 4.039 18.523 1.00 39.44 255 LYS A O 1
ATOM 2163 N N . LYS A 1 256 ? 14.107 2.035 19.522 1.00 39.09 256 LYS A N 1
ATOM 2164 C CA . LYS A 1 256 ? 15.461 1.531 19.217 1.00 39.09 256 LYS A CA 1
ATOM 2165 C C . LYS A 1 256 ? 15.656 1.183 17.734 1.00 39.09 256 LYS A C 1
ATOM 2167 O O . LYS A 1 256 ? 16.749 1.388 17.218 1.00 39.09 256 LYS A O 1
ATOM 2172 N N . GLN A 1 257 ? 14.621 0.703 17.037 1.00 45.09 257 GLN A N 1
ATOM 2173 C CA . GLN A 1 257 ? 14.701 0.380 15.604 1.00 45.09 257 GLN A CA 1
ATOM 2174 C C . GLN A 1 257 ? 14.775 1.621 14.698 1.00 45.09 257 GLN A C 1
ATOM 2176 O O . GLN A 1 257 ? 15.543 1.599 13.742 1.00 45.09 257 GLN A O 1
ATOM 2181 N N . LYS A 1 258 ? 14.086 2.728 15.029 1.00 41.28 258 LYS A N 1
ATOM 2182 C CA . LYS A 1 258 ? 14.148 3.987 14.250 1.00 41.28 258 LYS A CA 1
ATOM 2183 C C . LYS A 1 258 ? 15.579 4.499 14.018 1.00 41.28 258 LYS A C 1
ATOM 2185 O O . LYS A 1 258 ? 15.866 4.987 12.935 1.00 41.28 258 LYS A O 1
ATOM 2190 N N . GLY A 1 259 ? 16.473 4.355 15.001 1.00 38.03 259 GLY A N 1
ATOM 2191 C CA . GLY A 1 259 ? 17.873 4.786 14.876 1.00 38.03 259 GLY A CA 1
ATOM 2192 C C . GLY A 1 259 ? 18.763 3.855 14.043 1.00 38.03 259 GLY A C 1
ATOM 2193 O O . GLY A 1 259 ? 19.808 4.287 13.575 1.00 38.03 259 GLY A O 1
ATOM 2194 N N . ARG A 1 260 ? 18.365 2.589 13.846 1.00 40.47 260 ARG A N 1
ATOM 2195 C CA . ARG A 1 260 ? 19.126 1.607 13.052 1.00 40.47 260 ARG A CA 1
ATOM 2196 C C . ARG A 1 260 ? 18.687 1.569 11.590 1.00 40.47 260 ARG A C 1
ATOM 2198 O O . ARG A 1 260 ? 19.543 1.492 10.726 1.00 40.47 260 ARG A O 1
ATOM 2205 N N . THR A 1 261 ? 17.387 1.661 11.307 1.00 43.16 261 THR A N 1
ATOM 2206 C CA . THR A 1 261 ? 16.859 1.561 9.933 1.00 43.16 261 THR A CA 1
ATOM 2207 C C . THR A 1 261 ? 17.220 2.767 9.070 1.00 43.16 261 THR A C 1
ATOM 2209 O O . THR A 1 261 ? 17.577 2.594 7.914 1.00 43.16 261 THR A O 1
ATOM 2212 N N . GLN A 1 262 ? 17.181 3.983 9.626 1.00 42.94 262 GLN A N 1
ATOM 2213 C CA . GLN A 1 262 ? 17.565 5.181 8.876 1.00 42.94 262 GLN A CA 1
ATOM 2214 C C . GLN A 1 262 ? 19.050 5.137 8.486 1.00 42.94 262 GLN A C 1
ATOM 2216 O O . GLN A 1 262 ? 19.397 5.399 7.343 1.00 42.94 262 GLN A O 1
ATOM 2221 N N . LYS A 1 263 ? 19.900 4.690 9.415 1.00 41.47 263 LYS A N 1
ATOM 2222 C CA . LYS A 1 263 ? 21.335 4.535 9.185 1.00 41.47 263 LYS A CA 1
ATOM 2223 C C . LYS A 1 263 ? 21.649 3.408 8.195 1.00 41.47 263 LYS A C 1
ATOM 2225 O O . LYS A 1 263 ? 22.487 3.588 7.330 1.00 41.47 263 LYS A O 1
ATOM 2230 N N . PHE A 1 264 ? 20.928 2.288 8.278 1.00 44.69 264 PHE A N 1
ATOM 2231 C CA . PHE A 1 264 ? 21.096 1.148 7.374 1.00 44.69 264 PHE A CA 1
ATOM 2232 C C . PHE A 1 264 ? 20.648 1.460 5.941 1.00 44.69 264 PHE A C 1
ATOM 2234 O O . PHE A 1 264 ? 21.362 1.120 5.011 1.00 44.69 264 PHE A O 1
ATOM 2241 N N . ASN A 1 265 ? 19.528 2.165 5.749 1.00 46.44 265 ASN A N 1
ATOM 2242 C CA . ASN A 1 265 ? 19.073 2.552 4.410 1.00 46.44 265 ASN A CA 1
ATOM 2243 C C . ASN A 1 265 ? 19.982 3.624 3.780 1.00 46.44 265 ASN A C 1
ATOM 2245 O O . ASN A 1 265 ? 20.211 3.591 2.577 1.00 46.44 265 ASN A O 1
ATOM 2249 N N . GLU A 1 266 ? 20.521 4.556 4.576 1.00 50.16 266 GLU A N 1
ATOM 2250 C CA . GLU A 1 266 ? 21.514 5.537 4.112 1.00 50.16 266 GLU A CA 1
ATOM 2251 C C . GLU A 1 266 ? 22.864 4.868 3.782 1.00 50.16 266 GLU A C 1
ATOM 2253 O O . GLU A 1 266 ? 23.473 5.193 2.766 1.00 50.16 266 GLU A O 1
ATOM 2258 N N . GLU A 1 267 ? 23.310 3.901 4.594 1.00 53.62 267 GLU A N 1
ATOM 2259 C CA . GLU A 1 267 ? 24.541 3.129 4.366 1.00 53.62 267 GLU A CA 1
ATOM 2260 C C . GLU A 1 267 ? 24.415 2.165 3.175 1.00 53.62 267 GLU A C 1
ATOM 2262 O O . GLU A 1 267 ? 25.344 2.089 2.376 1.00 53.62 267 GLU A O 1
ATOM 2267 N N . GLN A 1 268 ? 23.277 1.483 3.000 1.00 52.81 268 GLN A N 1
ATOM 2268 C CA . GLN A 1 268 ? 23.014 0.628 1.836 1.00 52.81 268 GLN A CA 1
ATOM 2269 C C . GLN A 1 268 ? 22.885 1.441 0.552 1.00 52.81 268 GLN A C 1
ATOM 2271 O O . GLN A 1 268 ? 23.519 1.097 -0.436 1.00 52.81 268 GLN A O 1
ATOM 2276 N N . ALA A 1 269 ? 22.127 2.545 0.566 1.00 47.09 269 ALA A N 1
ATOM 2277 C CA . ALA A 1 269 ? 22.031 3.416 -0.600 1.00 47.09 269 ALA A CA 1
ATOM 2278 C C . ALA A 1 269 ? 23.415 3.944 -0.992 1.00 47.09 269 ALA A C 1
ATOM 2280 O O . ALA A 1 269 ? 23.767 3.915 -2.164 1.00 47.09 269 ALA A O 1
ATOM 2281 N N . LYS A 1 270 ? 24.227 4.376 -0.018 1.00 57.50 270 LYS A N 1
ATOM 2282 C CA . LYS A 1 270 ? 25.595 4.835 -0.275 1.00 57.50 270 LYS A CA 1
ATOM 2283 C C . LYS A 1 270 ? 26.499 3.721 -0.815 1.00 57.50 270 LYS A C 1
ATOM 2285 O O . LYS A 1 270 ? 27.210 3.959 -1.779 1.00 57.50 270 LYS A O 1
ATOM 2290 N N . ALA A 1 271 ? 26.455 2.524 -0.233 1.00 62.56 271 ALA A N 1
ATOM 2291 C CA . ALA A 1 271 ? 27.256 1.391 -0.693 1.00 62.56 271 ALA A CA 1
ATOM 2292 C C . ALA A 1 271 ? 26.881 0.952 -2.119 1.00 62.56 271 ALA A C 1
ATOM 2294 O O . ALA A 1 271 ? 27.765 0.627 -2.910 1.00 62.56 271 ALA A O 1
ATOM 2295 N N . GLU A 1 272 ? 25.592 0.988 -2.461 1.00 53.66 272 GLU A N 1
ATOM 2296 C CA . GLU A 1 272 ? 25.128 0.685 -3.816 1.00 53.66 272 GLU A CA 1
ATOM 2297 C C . GLU A 1 272 ? 25.552 1.781 -4.804 1.00 53.66 272 GLU A C 1
ATOM 2299 O O . GLU A 1 272 ? 26.044 1.471 -5.887 1.00 53.66 272 GLU A O 1
ATOM 2304 N N . TRP A 1 273 ? 25.471 3.059 -4.408 1.00 50.34 273 TRP A N 1
ATOM 2305 C CA . TRP A 1 273 ? 26.007 4.177 -5.195 1.00 50.34 273 TRP A CA 1
ATOM 2306 C C . TRP A 1 273 ? 27.511 4.035 -5.447 1.00 50.34 273 TRP A C 1
ATOM 2308 O O . TRP A 1 273 ? 27.940 4.152 -6.591 1.00 50.34 273 TRP A O 1
ATOM 2318 N N . ASP A 1 274 ? 28.298 3.726 -4.415 1.00 60.25 274 ASP A N 1
ATOM 2319 C CA . ASP A 1 274 ? 29.749 3.543 -4.530 1.00 60.25 274 ASP A CA 1
ATOM 2320 C C . ASP A 1 274 ? 30.089 2.359 -5.462 1.00 60.25 274 ASP A C 1
ATOM 2322 O O . ASP A 1 274 ? 31.023 2.429 -6.262 1.00 60.25 274 ASP A O 1
ATOM 2326 N N . ARG A 1 275 ? 29.309 1.269 -5.414 1.00 71.12 275 ARG A N 1
ATOM 2327 C CA . ARG A 1 275 ? 29.480 0.103 -6.296 1.00 71.12 275 ARG A CA 1
ATOM 2328 C C . ARG A 1 275 ? 29.175 0.434 -7.759 1.00 71.12 275 ARG A C 1
ATOM 2330 O O . ARG A 1 275 ? 29.957 0.058 -8.634 1.00 71.12 275 ARG A O 1
ATOM 2337 N N . ILE A 1 276 ? 28.066 1.128 -8.012 1.00 53.69 276 ILE A N 1
ATOM 2338 C CA . ILE A 1 276 ? 27.657 1.561 -9.355 1.00 53.69 276 ILE A CA 1
ATOM 2339 C C . ILE A 1 276 ? 28.700 2.520 -9.939 1.00 53.69 276 ILE A C 1
ATOM 2341 O O . ILE A 1 276 ? 29.098 2.361 -11.092 1.00 53.69 276 ILE A O 1
ATOM 2345 N N . ASP A 1 277 ? 29.206 3.464 -9.145 1.00 54.19 277 ASP A N 1
ATOM 2346 C CA . ASP A 1 277 ? 30.208 4.437 -9.593 1.00 54.19 277 ASP A CA 1
ATOM 2347 C C . ASP A 1 277 ? 31.537 3.751 -9.974 1.00 54.19 277 ASP A C 1
ATOM 2349 O O . ASP A 1 277 ? 32.137 4.052 -11.007 1.00 54.19 277 ASP A O 1
ATOM 2353 N N . ILE A 1 278 ? 31.950 2.728 -9.214 1.00 69.38 278 ILE A N 1
ATOM 2354 C CA . ILE A 1 278 ? 33.115 1.888 -9.543 1.00 69.38 278 ILE A CA 1
ATOM 2355 C C . ILE A 1 278 ? 32.904 1.102 -10.847 1.00 69.38 278 ILE A C 1
ATOM 2357 O O . ILE A 1 278 ? 33.838 0.973 -11.645 1.00 69.38 278 ILE A O 1
ATOM 2361 N N . GLU A 1 279 ? 31.715 0.544 -11.086 1.00 58.75 279 GLU A N 1
ATOM 2362 C CA . GLU A 1 279 ? 31.420 -0.148 -12.348 1.00 58.75 279 GLU A CA 1
ATOM 2363 C C . GLU A 1 279 ? 31.407 0.812 -13.541 1.00 58.75 279 GLU A C 1
ATOM 2365 O O . GLU A 1 279 ? 31.992 0.498 -14.579 1.00 58.75 279 GLU A O 1
ATOM 2370 N N . LEU A 1 280 ? 30.840 2.008 -13.384 1.00 50.09 280 LEU A N 1
ATOM 2371 C CA . LEU A 1 280 ? 30.835 3.040 -14.421 1.00 50.09 280 LEU A CA 1
ATOM 2372 C C . LEU A 1 280 ? 32.252 3.514 -14.761 1.00 50.09 280 LEU A C 1
ATOM 2374 O O . LEU A 1 280 ? 32.591 3.630 -15.938 1.00 50.09 280 LEU A O 1
ATOM 2378 N N . GLN A 1 281 ? 33.119 3.694 -13.761 1.00 62.50 281 GLN A N 1
ATOM 2379 C CA . GLN A 1 281 ? 34.532 4.021 -13.981 1.00 62.50 281 GLN A CA 1
ATOM 2380 C C . GLN A 1 281 ? 35.291 2.895 -14.700 1.00 62.50 281 GLN A C 1
ATOM 2382 O O . GLN A 1 281 ? 36.155 3.168 -15.535 1.00 62.50 281 GLN A O 1
ATOM 2387 N N . LYS A 1 282 ? 34.957 1.622 -14.446 1.00 64.81 282 LYS A N 1
ATOM 2388 C CA . LYS A 1 282 ? 35.532 0.467 -15.166 1.00 64.81 282 LYS A CA 1
ATOM 2389 C C . LYS A 1 282 ? 35.063 0.371 -16.616 1.00 64.81 282 LYS A C 1
ATOM 2391 O O . LYS A 1 282 ? 35.815 -0.095 -17.467 1.00 64.81 282 LYS A O 1
ATOM 2396 N N . VAL A 1 283 ? 33.832 0.785 -16.904 1.00 56.12 283 VAL A N 1
ATOM 2397 C CA . VAL A 1 283 ? 33.304 0.834 -18.275 1.00 56.12 283 VAL A CA 1
ATOM 2398 C C . VAL A 1 283 ? 33.898 2.022 -19.037 1.00 56.12 283 VAL A C 1
ATOM 2400 O O . VAL A 1 283 ? 34.317 1.849 -20.176 1.00 56.12 283 VAL A O 1
ATOM 2403 N N . ALA A 1 284 ? 34.030 3.185 -18.395 1.00 51.47 284 ALA A N 1
ATOM 2404 C CA . ALA A 1 284 ? 34.626 4.389 -18.980 1.00 51.47 284 ALA A CA 1
ATOM 2405 C C . ALA A 1 284 ? 36.150 4.296 -19.202 1.00 51.47 284 ALA A C 1
ATOM 2407 O O . ALA A 1 284 ? 36.701 5.042 -20.005 1.00 51.47 284 ALA A O 1
ATOM 2408 N N . SER A 1 285 ? 36.838 3.387 -18.503 1.00 53.72 285 SER A N 1
ATOM 2409 C CA . SER A 1 285 ? 38.285 3.149 -18.645 1.00 53.72 285 SER A CA 1
ATOM 2410 C C . SER A 1 285 ? 38.643 2.020 -19.615 1.00 53.72 285 SER A C 1
ATOM 2412 O O . SER A 1 285 ? 39.829 1.758 -19.828 1.00 53.72 285 SER A O 1
ATOM 2414 N N . LYS A 1 286 ? 37.657 1.360 -20.242 1.00 48.38 286 LYS A N 1
ATOM 2415 C CA . LYS A 1 286 ? 37.937 0.457 -21.362 1.00 48.38 286 LYS A CA 1
ATOM 2416 C C . LYS A 1 286 ? 38.262 1.299 -22.602 1.00 48.38 286 LYS A C 1
ATOM 2418 O O . LYS A 1 286 ? 37.410 2.084 -23.013 1.00 48.38 286 LYS A O 1
ATOM 2423 N N . PRO A 1 287 ? 39.457 1.154 -23.203 1.00 49.81 287 PRO A N 1
ATOM 2424 C CA . PRO A 1 287 ? 39.768 1.843 -24.447 1.00 49.81 287 PRO A CA 1
ATOM 2425 C C . PRO A 1 287 ? 38.790 1.387 -25.532 1.00 49.81 287 PRO A C 1
ATOM 2427 O O . PRO A 1 287 ? 38.449 0.201 -25.599 1.00 49.81 287 PRO A O 1
ATOM 2430 N N . GLU A 1 288 ? 38.335 2.334 -26.355 1.00 49.69 288 GLU A N 1
ATOM 2431 C CA . GLU A 1 288 ? 37.581 2.047 -27.572 1.00 49.69 288 GLU A CA 1
ATOM 2432 C C . GLU A 1 288 ? 38.300 0.932 -28.334 1.00 49.69 288 GLU A C 1
ATOM 2434 O O . GLU A 1 288 ? 39.479 1.051 -28.678 1.00 49.69 288 GLU A O 1
ATOM 2439 N N . ILE A 1 289 ? 37.603 -0.181 -28.564 1.00 47.28 289 ILE A N 1
ATOM 2440 C CA . ILE A 1 289 ? 38.058 -1.168 -29.534 1.00 47.28 289 ILE A CA 1
ATOM 2441 C C . ILE A 1 289 ? 37.954 -0.454 -30.878 1.00 47.28 289 ILE A C 1
ATOM 2443 O O . ILE A 1 289 ? 36.859 -0.294 -31.414 1.00 47.28 289 ILE A O 1
ATOM 2447 N N . ALA A 1 290 ? 39.095 0.043 -31.353 1.00 43.22 290 ALA A N 1
ATOM 2448 C CA . ALA A 1 290 ? 39.246 0.582 -32.689 1.00 43.22 290 ALA A CA 1
ATOM 2449 C C . ALA A 1 290 ? 38.797 -0.494 -33.690 1.00 43.22 290 ALA A C 1
ATOM 2451 O O . ALA A 1 290 ? 39.376 -1.584 -33.731 1.00 43.22 290 ALA A O 1
ATOM 2452 N N . LEU A 1 291 ? 37.718 -0.190 -34.413 1.00 41.25 291 LEU A N 1
ATOM 2453 C CA . LEU A 1 291 ? 37.306 -0.885 -35.633 1.00 41.25 291 LEU A CA 1
ATOM 2454 C C . LEU A 1 291 ? 38.300 -0.597 -36.760 1.00 41.25 291 LEU A C 1
ATOM 2456 O O . LEU A 1 291 ? 38.742 0.571 -36.861 1.00 41.25 291 LEU A O 1
#

Foldseek 3Di:
DDFPFKFWFKWKFWWDCVFFDPPDDAFQLDPLSQWHWDDDDRIIMIIGGPVQDDQQDWVLLSLLVVVLVCCVSSRTHDDDDPCSSVCCSVPVCNTTVFTFKIKIKGFAAPVFKDFDCCQPPDPDDLVVHQWDDDPQKTKGSCCVVDVQAWIKIKHFQLVVVVVVPPDDNVVSVPDRRGIMIMGMHGQLQDLLRGSVLSTGGGVSNLVSCLVVLLLSCLRRPPVGMGGDDDPSCPSVVSSPVVNVVPPPVSVVVSVVVSVVSNVVSVVSSVVVVVVVVVVVVVVVPDPPPDD

Sequence (291 aa):
MISKYEGIDKISIAINPMFLNPFRPAGLIDPTKKITLHFFGWIPTIDIHAEALDYNVDFHYQLSEVISWLIEKNVLLFPKTPITQVFVHEHLDYFVLYLRELEFYFDFTKEQILIDKNEYDSELSIEERNFIRVGTTFYSKDFRKNKHKSKLIIYDRNEKLKHSRNKKYREIESNEFSERLEFRLCANNCAYMHMDNIKGNYEEVFNNYLPFLSALYNIYIKNSVTFSLDDTHPNFNKIIKKSKKCGTRSRNNLKKQKGRTQKFNEEQAKAEWDRIDIELQKVASKPEIAL

pLDDT: mean 79.82, std 16.78, range [35.84, 96.88]

Radius of gyration: 21.23 Å; chains: 1; bounding box: 64×35×62 Å